Protein AF-A0A7C1J4E1-F1 (afdb_monomer_lite)

pLDDT: mean 83.39, std 15.05, range [32.47, 96.94]

Foldseek 3Di:
DDDPDDADPDDDDDPCLVVLLVVLVVLLVLLLVLVCVVVVVPPDPVNVVSNVVSPCNVVSLVSNCVSVVVVVLVVLVVSCVVPVAGDLVVLVVVCCVVPVVVLVVCLVVQLVVCVVCLVVFDPVLNVLNPDPVCSVCSVVLNNLPPPSCRGPCNVCNSVSVVVVCSVPVSVLSRPDPPNVVSVVVVVCVVVVVVVVVVVD

Structure (mmCIF, N/CA/C/O backbone):
data_AF-A0A7C1J4E1-F1
#
_entry.id   AF-A0A7C1J4E1-F1
#
loop_
_atom_site.group_PDB
_atom_site.id
_atom_site.type_symbol
_atom_site.label_atom_id
_atom_site.label_alt_id
_atom_site.label_comp_id
_atom_site.label_asym_id
_atom_site.label_entity_id
_atom_site.label_seq_id
_atom_site.pdbx_PDB_ins_code
_atom_site.Cartn_x
_atom_site.Cartn_y
_atom_site.Cartn_z
_atom_site.occupancy
_atom_site.B_iso_or_equiv
_atom_site.auth_seq_id
_atom_site.auth_comp_id
_atom_site.auth_asym_id
_atom_site.auth_atom_id
_atom_site.pdbx_PDB_model_num
ATOM 1 N N . MET A 1 1 ? 5.463 20.740 31.868 1.00 33.69 1 MET A N 1
ATOM 2 C CA . MET A 1 1 ? 4.695 19.479 31.792 1.00 33.69 1 MET A CA 1
ATOM 3 C C . MET A 1 1 ? 3.399 19.800 31.057 1.00 33.69 1 MET A C 1
ATOM 5 O O . MET A 1 1 ? 2.560 20.481 31.623 1.00 33.69 1 MET A O 1
ATOM 9 N N . VAL A 1 2 ? 3.299 19.476 29.762 1.00 32.47 2 VAL A N 1
ATOM 10 C CA . VAL A 1 2 ? 2.102 19.765 28.945 1.00 32.47 2 VAL A CA 1
ATOM 11 C C . VAL A 1 2 ? 1.244 18.498 28.917 1.00 32.47 2 VAL A C 1
ATOM 13 O O . VAL A 1 2 ? 1.737 17.469 28.450 1.00 32.47 2 VAL A O 1
ATOM 16 N N . PRO A 1 3 ? 0.001 18.528 29.421 1.00 36.12 3 PRO A N 1
ATOM 17 C CA . PRO A 1 3 ? -0.867 17.362 29.427 1.00 36.12 3 PRO A CA 1
ATOM 18 C C . PRO A 1 3 ? -1.434 17.159 28.018 1.00 36.12 3 PRO A C 1
ATOM 20 O O . PRO A 1 3 ? -2.413 17.785 27.624 1.00 36.12 3 PRO A O 1
ATOM 23 N N . ILE A 1 4 ? -0.812 16.286 27.224 1.00 46.06 4 ILE A N 1
ATOM 24 C CA . ILE A 1 4 ? -1.398 15.807 25.964 1.00 46.06 4 ILE A CA 1
ATOM 25 C C . ILE A 1 4 ? -2.223 14.556 26.270 1.00 46.06 4 ILE A C 1
ATOM 27 O O . ILE A 1 4 ? -1.812 13.460 25.914 1.00 46.06 4 ILE A O 1
ATOM 31 N N . GLY A 1 5 ? -3.375 14.767 26.916 1.00 48.75 5 GLY A N 1
ATOM 32 C CA . GLY A 1 5 ? -4.549 13.885 26.981 1.00 48.75 5 GLY A CA 1
ATOM 33 C C . GLY A 1 5 ? -4.356 12.447 27.484 1.00 48.75 5 GLY A C 1
ATOM 34 O O . GLY A 1 5 ? -3.433 11.739 27.098 1.00 48.75 5 GLY A O 1
ATOM 35 N N . ASP A 1 6 ? -5.316 11.978 28.270 1.00 49.34 6 ASP A N 1
ATOM 36 C CA . ASP A 1 6 ? -5.397 10.639 28.867 1.00 49.34 6 ASP A CA 1
ATOM 37 C C . ASP A 1 6 ? -5.564 9.514 27.829 1.00 49.34 6 ASP A C 1
ATOM 39 O O . ASP A 1 6 ? -6.604 8.871 27.705 1.00 49.34 6 ASP A O 1
ATOM 43 N N . TYR A 1 7 ? -4.535 9.282 27.019 1.00 54.22 7 TYR A N 1
ATOM 44 C CA . TYR A 1 7 ? -4.554 8.294 25.955 1.00 54.22 7 TYR A CA 1
ATOM 45 C C . TYR A 1 7 ? -3.680 7.103 26.314 1.00 54.22 7 TYR A C 1
ATOM 47 O O . TYR A 1 7 ? -2.453 7.182 26.360 1.00 54.22 7 TYR A O 1
ATOM 55 N N . VAL A 1 8 ? -4.338 5.964 26.496 1.00 57.88 8 VAL A N 1
ATOM 56 C CA . VAL A 1 8 ? -3.689 4.686 26.772 1.00 57.88 8 VAL A CA 1
ATOM 57 C C . VAL A 1 8 ? -2.941 4.215 25.521 1.00 57.88 8 VAL A C 1
ATOM 59 O O . VAL A 1 8 ? -3.543 3.819 24.522 1.00 57.88 8 VAL A O 1
ATOM 62 N N . VAL A 1 9 ? -1.606 4.238 25.559 1.00 58.19 9 VAL A N 1
ATOM 63 C CA . VAL A 1 9 ? -0.776 3.571 24.546 1.00 58.19 9 VAL A CA 1
ATOM 64 C C . VAL A 1 9 ? -0.818 2.072 24.820 1.00 58.19 9 VAL A C 1
ATOM 66 O O . VAL A 1 9 ? -0.125 1.563 25.699 1.00 58.19 9 VAL A O 1
ATOM 69 N N . ILE A 1 10 ? -1.641 1.347 24.064 1.00 61.69 10 ILE A N 1
ATOM 70 C CA . ILE A 1 10 ? -1.781 -0.102 24.219 1.00 61.69 10 ILE A CA 1
ATOM 71 C C . ILE A 1 10 ? -0.538 -0.783 23.636 1.00 61.69 10 ILE A C 1
ATOM 73 O O . ILE A 1 10 ? -0.442 -1.027 22.431 1.00 61.69 10 ILE A O 1
ATOM 77 N N . LYS A 1 11 ? 0.427 -1.118 24.495 1.00 60.88 11 LYS A N 1
ATOM 78 C CA . LYS A 1 11 ? 1.528 -2.018 24.135 1.00 60.88 11 LYS A CA 1
ATOM 79 C C . LYS A 1 11 ? 0.999 -3.450 24.105 1.00 60.88 11 LYS A C 1
ATOM 81 O O . LYS A 1 11 ? 0.957 -4.120 25.129 1.00 60.88 11 LYS A O 1
ATOM 86 N N . THR A 1 12 ? 0.594 -3.923 22.928 1.00 70.06 12 THR A N 1
ATOM 87 C CA . THR A 1 12 ? 0.381 -5.361 22.716 1.00 70.06 12 THR A CA 1
ATOM 88 C C . THR A 1 12 ? 1.614 -5.947 22.048 1.00 70.06 12 THR A C 1
ATOM 90 O O . THR A 1 12 ? 2.016 -5.485 20.981 1.00 70.06 12 THR A O 1
ATOM 93 N N . TYR A 1 13 ? 2.206 -6.958 22.676 1.00 75.00 13 TYR A N 1
ATOM 94 C CA . TYR A 1 13 ? 3.335 -7.700 22.139 1.00 75.00 13 TYR A CA 1
ATOM 95 C C . TYR A 1 13 ? 2.894 -9.129 21.833 1.00 75.00 13 TYR A C 1
ATOM 97 O O . TYR A 1 13 ? 2.435 -9.838 22.723 1.00 75.00 13 TYR A O 1
ATOM 105 N N . PHE A 1 14 ? 3.028 -9.533 20.572 1.00 85.50 14 PHE A N 1
ATOM 106 C CA . PHE A 1 14 ? 2.871 -10.920 20.149 1.00 85.50 14 PHE A CA 1
ATOM 107 C C . PHE A 1 14 ? 4.269 -11.484 19.875 1.00 85.50 14 PHE A C 1
ATOM 109 O O . PHE A 1 14 ? 4.863 -11.125 18.848 1.00 85.50 14 PHE A O 1
ATOM 116 N N . PRO A 1 15 ? 4.825 -12.314 20.777 1.00 84.94 15 PRO A N 1
ATOM 117 C CA . PRO A 1 15 ? 6.122 -12.944 20.561 1.00 84.94 15 PRO A CA 1
ATOM 118 C C . PRO A 1 15 ? 6.148 -13.678 19.214 1.00 84.94 15 PRO A C 1
ATOM 120 O O . PRO A 1 15 ? 5.190 -14.356 18.853 1.00 84.94 15 PRO A O 1
ATOM 123 N N . GLY A 1 16 ? 7.217 -13.504 18.436 1.00 87.56 16 GLY A N 1
ATOM 124 C CA . GLY A 1 16 ? 7.398 -14.184 17.147 1.00 87.56 16 GLY A CA 1
ATOM 125 C C . GLY A 1 16 ? 6.595 -13.621 15.966 1.00 87.56 16 GLY A C 1
ATOM 126 O O . GLY A 1 16 ? 6.973 -13.868 14.824 1.00 87.56 16 GLY A O 1
ATOM 127 N N . LEU A 1 17 ? 5.563 -12.793 16.180 1.00 91.44 17 LEU A N 1
ATOM 128 C CA . LEU A 1 17 ? 4.771 -12.229 15.076 1.00 91.44 17 LEU A CA 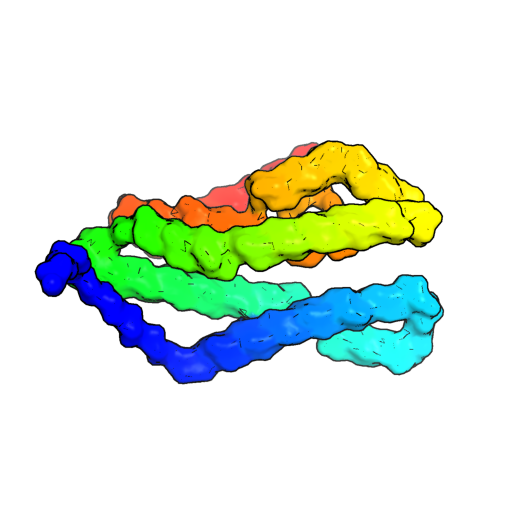1
ATOM 129 C C . LEU A 1 17 ? 5.621 -11.345 14.152 1.00 91.44 17 LEU A C 1
ATOM 131 O O . LEU A 1 17 ? 5.536 -11.445 12.930 1.00 91.44 17 LEU A O 1
ATOM 135 N N . ASN A 1 18 ? 6.472 -10.494 14.731 1.00 89.62 18 ASN A N 1
ATOM 136 C CA . ASN A 1 18 ? 7.401 -9.674 13.951 1.00 89.62 18 ASN A CA 1
ATOM 137 C C . ASN A 1 18 ? 8.441 -10.533 13.224 1.00 89.62 18 ASN A C 1
ATOM 139 O O . ASN A 1 18 ? 8.802 -10.204 12.099 1.00 89.62 18 ASN A O 1
ATOM 143 N N . THR A 1 19 ? 8.870 -11.643 13.827 1.00 91.81 19 THR A N 1
ATOM 144 C CA . THR A 1 19 ? 9.802 -12.594 13.210 1.00 91.81 19 THR A CA 1
ATOM 145 C C . THR A 1 19 ? 9.173 -13.273 11.998 1.00 91.81 19 THR A C 1
ATOM 147 O O . THR A 1 19 ? 9.788 -13.313 10.939 1.00 91.81 19 THR A O 1
ATOM 150 N N . LEU A 1 20 ? 7.923 -13.731 12.107 1.00 93.31 20 LEU A N 1
ATOM 151 C CA . LEU A 1 20 ? 7.187 -14.320 10.985 1.00 93.31 20 LEU A CA 1
ATOM 152 C C . LEU A 1 20 ? 6.947 -13.306 9.862 1.00 93.31 20 LEU A C 1
ATOM 154 O O . LEU A 1 20 ? 7.092 -13.636 8.688 1.00 93.31 20 LEU A O 1
ATOM 158 N N . ARG A 1 21 ? 6.629 -12.053 10.210 1.00 91.94 21 ARG A N 1
ATOM 159 C CA . ARG A 1 21 ? 6.491 -10.970 9.225 1.00 91.94 21 ARG A CA 1
ATOM 160 C C . ARG A 1 21 ? 7.814 -10.652 8.537 1.00 91.94 21 ARG A C 1
ATOM 162 O O . ARG A 1 21 ? 7.814 -10.439 7.330 1.00 91.94 21 ARG A O 1
ATOM 169 N N . LEU A 1 22 ? 8.921 -10.634 9.280 1.00 91.94 22 LEU A N 1
ATOM 170 C CA . LEU A 1 22 ? 10.257 -10.454 8.718 1.00 91.94 22 LEU A CA 1
ATOM 171 C C . LEU A 1 22 ? 10.599 -11.602 7.767 1.00 91.94 22 LEU A C 1
ATOM 173 O O . LEU A 1 22 ? 11.024 -11.340 6.650 1.00 91.94 22 LEU A O 1
ATOM 177 N N . TYR A 1 23 ? 10.363 -12.847 8.182 1.00 91.88 23 TYR A N 1
ATOM 178 C CA . TYR A 1 23 ? 10.578 -14.023 7.343 1.00 91.88 23 TYR A CA 1
ATOM 179 C C . TYR A 1 23 ? 9.783 -13.921 6.037 1.00 91.88 23 TYR A C 1
ATOM 181 O O . TYR A 1 23 ? 10.367 -13.997 4.962 1.00 91.88 23 TYR A O 1
ATOM 189 N N . ALA A 1 24 ? 8.481 -13.635 6.124 1.00 91.62 24 ALA A N 1
ATOM 190 C CA . ALA A 1 24 ? 7.631 -13.446 4.955 1.00 91.62 24 ALA A CA 1
ATOM 191 C C . ALA A 1 24 ? 8.143 -12.319 4.039 1.00 91.62 24 ALA A C 1
ATOM 193 O O . ALA A 1 24 ? 8.253 -12.513 2.832 1.00 91.62 24 ALA A O 1
ATOM 194 N N . ALA A 1 25 ? 8.515 -11.162 4.597 1.00 90.12 25 ALA A N 1
ATOM 195 C CA . ALA A 1 25 ? 9.048 -10.043 3.821 1.00 90.12 25 ALA A CA 1
ATOM 196 C C . ALA A 1 25 ? 10.379 -10.391 3.132 1.00 90.12 25 ALA A C 1
ATOM 198 O O . ALA A 1 25 ? 10.559 -10.081 1.957 1.00 90.12 25 ALA A O 1
ATOM 199 N N . LEU A 1 26 ? 11.292 -11.077 3.826 1.00 89.56 26 LEU A N 1
ATOM 200 C CA . LEU A 1 26 ? 12.559 -11.527 3.249 1.00 89.56 26 LEU A CA 1
ATOM 201 C C . LEU A 1 26 ? 12.335 -12.542 2.129 1.00 89.56 26 LEU A C 1
ATOM 203 O O . LEU A 1 26 ? 12.949 -12.412 1.077 1.00 89.56 26 LEU A O 1
ATOM 207 N N . SER A 1 27 ? 11.417 -13.497 2.294 1.00 86.94 27 SER A N 1
ATOM 208 C CA . SER A 1 27 ? 11.058 -14.434 1.224 1.00 86.94 27 SER A CA 1
ATOM 209 C C . SER A 1 27 ? 10.545 -13.711 -0.026 1.00 86.94 27 SER A C 1
ATOM 211 O O . SER A 1 27 ? 10.893 -14.102 -1.138 1.00 86.94 27 SER A O 1
ATOM 213 N N . VAL A 1 28 ? 9.773 -12.628 0.134 1.00 86.25 28 VAL A N 1
ATOM 214 C CA . VAL A 1 28 ? 9.321 -11.787 -0.989 1.00 86.25 28 VAL A CA 1
ATOM 215 C C . VAL A 1 28 ? 10.492 -11.075 -1.658 1.00 86.25 28 VAL A C 1
ATOM 217 O O . VAL A 1 28 ? 10.551 -11.040 -2.886 1.00 86.25 28 VAL A O 1
ATOM 220 N N . VAL A 1 29 ? 11.425 -10.526 -0.878 1.00 85.62 29 VAL A N 1
ATOM 221 C CA . VAL A 1 29 ? 12.632 -9.881 -1.410 1.00 85.62 29 VAL A CA 1
ATOM 222 C C . VAL A 1 29 ? 13.446 -10.885 -2.220 1.00 85.62 29 VAL A C 1
ATOM 224 O O . VAL A 1 29 ? 13.718 -10.638 -3.391 1.00 85.62 29 VAL A O 1
ATOM 227 N N . VAL A 1 30 ? 13.761 -12.047 -1.643 1.00 82.69 30 VAL A N 1
ATOM 228 C CA . VAL A 1 30 ? 14.544 -13.081 -2.330 1.00 82.69 30 VAL A CA 1
ATOM 229 C C . VAL A 1 30 ? 13.836 -13.557 -3.599 1.00 82.69 30 VAL A C 1
ATOM 231 O O . VAL A 1 30 ? 14.487 -13.675 -4.631 1.00 82.69 30 VAL A O 1
ATOM 234 N N . TYR A 1 31 ? 12.510 -13.730 -3.578 1.00 78.75 31 TYR A N 1
ATOM 235 C CA . TYR A 1 31 ? 11.742 -14.056 -4.783 1.00 78.75 31 TYR A CA 1
ATOM 236 C C . TYR A 1 31 ? 11.917 -13.013 -5.895 1.00 78.75 31 TYR A C 1
ATOM 238 O O . TYR A 1 31 ? 12.128 -13.384 -7.042 1.00 78.75 31 TYR A O 1
ATOM 246 N N . HIS A 1 32 ? 11.883 -11.716 -5.581 1.00 77.25 32 HIS A N 1
ATOM 247 C CA . HIS A 1 32 ? 12.051 -10.666 -6.593 1.00 77.25 32 HIS A CA 1
ATOM 248 C C . HIS A 1 32 ? 13.493 -10.521 -7.097 1.00 77.25 32 HIS A C 1
ATOM 250 O O . HIS A 1 32 ? 13.682 -10.014 -8.197 1.00 77.25 32 HIS A O 1
ATOM 256 N N . PHE A 1 33 ? 14.492 -10.970 -6.333 1.00 74.31 33 PHE A N 1
ATOM 257 C CA . PHE A 1 33 ? 15.881 -11.059 -6.797 1.00 74.31 33 PHE A CA 1
ATOM 258 C C . PHE A 1 33 ? 16.160 -12.339 -7.598 1.00 74.31 33 PHE A C 1
ATOM 260 O O . PHE A 1 33 ? 16.987 -12.313 -8.505 1.00 74.31 33 PHE A O 1
ATOM 267 N N . ALA A 1 34 ? 15.470 -13.441 -7.288 1.00 65.56 34 ALA A N 1
ATOM 268 C CA . ALA A 1 34 ? 15.649 -14.733 -7.947 1.00 65.56 34 ALA A CA 1
ATOM 269 C C . ALA A 1 34 ? 14.790 -14.894 -9.214 1.00 65.56 34 ALA A C 1
ATOM 271 O O . ALA A 1 34 ? 15.247 -15.493 -10.177 1.00 65.56 34 ALA A O 1
ATOM 272 N N . ALA A 1 35 ? 13.575 -14.337 -9.258 1.00 61.03 35 ALA A N 1
ATOM 273 C CA . ALA A 1 35 ? 12.693 -14.416 -10.428 1.00 61.03 35 ALA A CA 1
ATOM 274 C C . ALA A 1 35 ? 13.303 -13.811 -11.717 1.00 61.03 35 ALA A C 1
ATOM 276 O O . ALA A 1 35 ? 13.073 -14.356 -12.795 1.00 61.03 35 ALA A O 1
ATOM 277 N N . PRO A 1 36 ? 14.126 -12.745 -11.661 1.00 57.62 36 PRO A N 1
ATOM 278 C CA . PRO A 1 36 ? 14.871 -12.262 -12.820 1.00 57.62 36 PRO A CA 1
ATOM 279 C C . PRO A 1 36 ? 16.052 -13.149 -13.243 1.00 57.62 36 PRO A C 1
ATOM 281 O O . PRO A 1 36 ? 16.639 -12.861 -14.278 1.00 57.62 36 PRO A O 1
ATOM 284 N N . MET A 1 37 ? 16.436 -14.214 -12.519 1.00 50.09 37 MET A N 1
ATOM 285 C CA . MET A 1 37 ? 17.483 -15.131 -13.016 1.00 50.09 37 MET A CA 1
ATOM 286 C C . MET A 1 37 ? 17.070 -15.828 -14.324 1.00 50.09 37 MET A C 1
ATOM 288 O O . MET A 1 37 ? 17.936 -16.156 -15.131 1.00 50.09 37 MET A O 1
ATOM 292 N N . ASP A 1 38 ? 15.767 -15.909 -14.614 1.00 46.22 38 ASP A N 1
ATOM 293 C CA . ASP A 1 38 ? 15.259 -16.340 -15.921 1.00 46.22 38 ASP A CA 1
ATOM 294 C C . ASP A 1 38 ? 15.502 -15.296 -17.041 1.00 46.22 38 ASP A C 1
ATOM 296 O O . ASP A 1 38 ? 15.554 -15.661 -18.216 1.00 46.22 38 ASP A O 1
ATOM 300 N N . TRP A 1 39 ? 15.705 -14.004 -16.721 1.00 43.38 39 TRP A N 1
ATOM 301 C CA . TRP A 1 39 ? 16.065 -12.959 -17.704 1.00 43.38 39 TRP A CA 1
ATOM 302 C C . TRP A 1 39 ? 17.496 -13.113 -18.233 1.00 43.38 39 TRP A C 1
ATOM 304 O O . TRP A 1 39 ? 17.786 -12.657 -19.337 1.00 43.38 39 TRP A O 1
ATOM 314 N N . PHE A 1 40 ? 18.380 -13.778 -17.483 1.00 44.47 40 PHE A N 1
ATOM 315 C CA . PHE A 1 40 ? 19.741 -14.096 -17.929 1.00 44.47 40 PHE A CA 1
ATOM 316 C C . PHE A 1 40 ? 19.815 -15.390 -18.756 1.00 44.47 40 PHE A C 1
ATOM 318 O O . PHE A 1 40 ? 20.902 -15.807 -19.147 1.00 44.47 40 PHE A O 1
ATOM 325 N N . GLY A 1 41 ? 18.670 -16.018 -19.057 1.00 46.28 41 GLY A N 1
ATOM 326 C CA . GLY A 1 41 ? 18.595 -17.170 -19.955 1.00 46.28 41 GLY A CA 1
ATOM 327 C C . GLY A 1 41 ? 19.175 -18.467 -19.386 1.00 46.28 41 GLY A C 1
ATOM 328 O O . GLY A 1 41 ? 19.362 -19.420 -20.145 1.00 46.28 41 GLY A O 1
ATOM 329 N N . ASP A 1 42 ? 19.443 -18.536 -18.079 1.00 53.50 42 ASP A N 1
ATOM 330 C CA . ASP A 1 42 ? 19.965 -19.750 -17.458 1.00 53.50 42 ASP A CA 1
ATOM 331 C C . ASP A 1 42 ? 18.854 -20.800 -17.292 1.00 53.50 42 ASP A C 1
ATOM 333 O O . ASP A 1 42 ? 18.120 -20.833 -16.308 1.00 53.50 42 ASP A O 1
ATOM 337 N N . ARG A 1 43 ? 18.734 -21.687 -18.286 1.00 57.28 43 ARG A N 1
ATOM 338 C CA . ARG A 1 43 ? 17.853 -22.868 -18.251 1.00 57.28 43 ARG A CA 1
ATOM 339 C C . ARG A 1 43 ? 18.501 -24.069 -17.552 1.00 57.28 43 ARG A C 1
ATOM 341 O O . ARG A 1 43 ? 18.079 -25.205 -17.776 1.00 57.28 43 ARG A O 1
ATOM 348 N N . SER A 1 44 ? 19.553 -23.862 -16.758 1.00 61.88 44 SER A N 1
ATOM 349 C CA . SER A 1 44 ? 20.186 -24.945 -16.015 1.00 61.88 44 SER A CA 1
ATOM 350 C C . SER A 1 44 ? 19.212 -25.585 -15.018 1.00 61.88 44 SER A C 1
ATOM 352 O O . SER A 1 44 ? 18.318 -24.950 -14.455 1.00 61.88 44 SER A O 1
ATOM 354 N N . TYR A 1 45 ? 19.416 -26.874 -14.743 1.00 55.75 45 TYR A N 1
ATOM 355 C CA . TYR A 1 45 ? 18.672 -27.615 -13.718 1.00 55.75 45 TYR A CA 1
ATOM 356 C C . TYR A 1 45 ? 18.801 -26.962 -12.320 1.00 55.75 45 TYR A C 1
ATOM 358 O O . TYR A 1 45 ? 17.916 -27.098 -11.474 1.00 55.75 45 TYR A O 1
ATOM 366 N N . ALA A 1 46 ? 19.888 -26.213 -12.084 1.00 56.81 46 ALA A N 1
ATOM 367 C CA . ALA A 1 46 ? 20.086 -25.386 -10.897 1.00 56.81 46 ALA A CA 1
ATOM 368 C C . ALA A 1 46 ? 19.172 -24.147 -10.889 1.00 56.81 46 ALA A C 1
ATOM 370 O O . ALA A 1 46 ? 18.512 -23.916 -9.875 1.00 56.81 46 ALA A O 1
ATOM 371 N N . GLY A 1 47 ? 19.061 -23.425 -12.012 1.00 56.53 47 GLY A N 1
ATOM 372 C CA . GLY A 1 47 ? 18.110 -22.323 -12.197 1.00 56.53 47 GLY A CA 1
ATOM 373 C C . GLY A 1 47 ? 16.666 -22.761 -11.951 1.00 56.53 47 GLY A C 1
ATOM 374 O O . GLY A 1 47 ? 15.948 -22.123 -11.185 1.00 56.53 47 GLY A O 1
ATOM 375 N N . TYR A 1 48 ? 16.283 -23.939 -12.459 1.00 55.88 48 TYR A N 1
ATOM 376 C CA . TYR A 1 48 ? 14.980 -24.553 -12.181 1.00 55.88 48 TYR A CA 1
ATOM 377 C C . TYR A 1 48 ? 14.787 -24.804 -10.674 1.00 55.88 48 TYR A C 1
ATOM 379 O O . TYR A 1 48 ? 13.851 -24.282 -10.082 1.00 55.88 48 TYR A O 1
ATOM 387 N N . ARG A 1 49 ? 15.694 -25.518 -9.986 1.00 55.66 49 ARG A N 1
ATOM 388 C CA . ARG A 1 49 ? 15.559 -25.795 -8.534 1.00 55.66 49 ARG A CA 1
ATOM 389 C C . ARG A 1 49 ? 15.504 -24.536 -7.661 1.00 55.66 49 ARG A C 1
ATOM 391 O O . ARG A 1 49 ? 14.776 -24.529 -6.670 1.00 55.66 49 ARG A O 1
ATOM 398 N N . ILE A 1 50 ? 16.253 -23.497 -8.024 1.00 57.03 50 ILE A N 1
ATOM 399 C CA . ILE A 1 50 ? 16.195 -22.171 -7.396 1.00 57.03 50 ILE A CA 1
ATOM 400 C C . ILE A 1 50 ? 14.789 -21.586 -7.590 1.00 57.03 50 ILE A C 1
ATOM 402 O O . ILE A 1 50 ? 14.138 -21.243 -6.606 1.00 57.03 50 ILE A O 1
ATOM 406 N N . ASN A 1 51 ? 14.267 -21.587 -8.819 1.00 54.72 51 ASN A N 1
ATOM 407 C CA . ASN A 1 51 ? 12.918 -21.115 -9.138 1.00 54.72 51 ASN A CA 1
ATOM 408 C C . ASN A 1 51 ? 11.835 -21.841 -8.308 1.00 54.72 51 ASN A C 1
ATOM 410 O O . ASN A 1 51 ? 11.047 -21.184 -7.632 1.00 54.72 51 ASN A O 1
ATOM 414 N N . TYR A 1 52 ? 11.868 -23.182 -8.229 1.00 55.56 52 TYR A N 1
ATOM 415 C CA . TYR A 1 52 ? 10.937 -23.983 -7.406 1.00 55.56 52 TYR A CA 1
ATOM 416 C C . TYR A 1 52 ? 11.051 -23.707 -5.903 1.00 55.56 52 TYR A C 1
ATOM 418 O O . TYR A 1 52 ? 10.039 -23.691 -5.200 1.00 55.56 52 TYR A O 1
ATOM 426 N N . GLY A 1 53 ? 12.263 -23.452 -5.399 1.00 56.53 53 GLY A N 1
ATOM 427 C CA . GLY A 1 53 ? 12.479 -23.033 -4.013 1.00 56.53 53 GLY A CA 1
ATOM 428 C C . GLY A 1 53 ? 11.852 -21.671 -3.695 1.00 56.53 53 GLY A C 1
ATOM 429 O O . GLY A 1 53 ? 11.440 -21.436 -2.559 1.00 56.53 53 GLY A O 1
ATOM 430 N N . PHE A 1 54 ? 11.712 -20.801 -4.700 1.00 57.97 54 PHE A N 1
ATOM 431 C CA . PHE A 1 54 ? 11.182 -19.445 -4.558 1.00 57.97 54 PHE A CA 1
ATOM 432 C C . PHE A 1 54 ? 9.736 -19.264 -5.044 1.00 57.97 54 PHE A C 1
ATOM 434 O O . PHE A 1 54 ? 9.152 -18.221 -4.761 1.00 57.97 54 PHE A O 1
ATOM 441 N N . MET A 1 55 ? 9.085 -20.284 -5.625 1.00 59.09 55 MET A N 1
ATOM 442 C CA . MET A 1 55 ? 7.647 -20.271 -5.986 1.00 59.09 55 MET A CA 1
ATOM 443 C C . MET A 1 55 ? 6.703 -19.905 -4.823 1.00 59.09 55 MET A C 1
ATOM 445 O O . MET A 1 55 ? 5.531 -19.598 -5.029 1.00 59.09 55 MET A O 1
ATOM 449 N N . TRP A 1 56 ? 7.213 -19.880 -3.594 1.00 67.69 56 TRP A N 1
ATOM 450 C CA . TRP A 1 56 ? 6.521 -19.406 -2.403 1.00 67.69 56 TRP A CA 1
ATOM 451 C C . TRP A 1 56 ? 6.361 -17.882 -2.319 1.00 67.69 56 TRP A C 1
ATOM 453 O O . TRP A 1 56 ? 5.663 -17.427 -1.421 1.00 67.69 56 TRP A O 1
ATOM 463 N N . GLY A 1 57 ? 6.941 -17.080 -3.220 1.00 76.81 57 GLY A N 1
ATOM 464 C CA . GLY A 1 57 ? 6.829 -15.612 -3.211 1.00 76.81 57 GLY A CA 1
ATOM 465 C C . GLY A 1 57 ? 5.389 -15.093 -3.030 1.00 76.81 57 GLY A C 1
ATOM 466 O O . GLY A 1 57 ? 5.125 -14.364 -2.070 1.00 76.81 57 GLY A O 1
ATOM 467 N N . PRO A 1 58 ? 4.417 -15.509 -3.864 1.00 81.69 58 PRO A N 1
ATOM 468 C CA . PRO A 1 58 ? 3.006 -15.142 -3.697 1.00 81.69 58 PRO A CA 1
ATOM 469 C C . PRO A 1 58 ? 2.394 -15.587 -2.357 1.00 81.69 58 PRO A C 1
ATOM 471 O O . PRO A 1 58 ? 1.590 -14.863 -1.756 1.00 81.69 58 PRO A O 1
ATOM 474 N N . HIS A 1 59 ? 2.788 -16.759 -1.852 1.00 87.44 59 HIS A N 1
ATOM 475 C CA . HIS A 1 59 ? 2.355 -17.251 -0.542 1.00 87.44 59 HIS A CA 1
ATOM 476 C C . HIS A 1 59 ? 2.973 -16.444 0.603 1.00 87.44 59 HIS A C 1
ATOM 478 O O . HIS A 1 59 ? 2.287 -16.152 1.579 1.00 87.44 59 HIS A O 1
ATOM 484 N N . ALA A 1 60 ? 4.227 -16.014 0.468 1.00 88.62 60 ALA A N 1
ATOM 485 C CA . ALA A 1 60 ? 4.906 -15.154 1.426 1.00 88.62 60 ALA A CA 1
ATOM 486 C C . ALA A 1 60 ? 4.258 -13.764 1.491 1.00 88.62 60 ALA A C 1
ATOM 488 O O . ALA A 1 60 ? 4.022 -13.259 2.588 1.00 88.62 60 ALA A O 1
ATOM 489 N N . VAL A 1 61 ? 3.869 -13.187 0.343 1.00 90.06 61 VAL A N 1
ATOM 490 C CA . VAL A 1 61 ? 3.054 -11.958 0.312 1.00 90.06 61 VAL A CA 1
ATOM 491 C C . VAL A 1 61 ? 1.748 -12.189 1.073 1.00 90.06 61 VAL A C 1
ATOM 493 O O . VAL A 1 61 ? 1.414 -11.424 1.974 1.00 90.06 61 VAL A O 1
ATOM 496 N N . SER A 1 62 ? 1.037 -13.278 0.771 1.00 92.00 62 SER A N 1
ATOM 497 C CA . SER A 1 62 ? -0.237 -13.610 1.422 1.00 92.00 62 SER A CA 1
ATOM 498 C C . SER A 1 62 ? -0.088 -13.772 2.940 1.00 92.00 62 SER A C 1
ATOM 500 O O . SER A 1 62 ? -0.873 -13.206 3.700 1.00 92.00 62 SER A O 1
ATOM 502 N N . LEU A 1 63 ? 0.956 -14.467 3.399 1.00 92.44 63 LEU A N 1
ATOM 503 C CA . LEU A 1 63 ? 1.280 -14.611 4.817 1.00 92.44 63 LEU A CA 1
ATOM 504 C C . LEU A 1 63 ? 1.557 -13.248 5.463 1.00 92.44 63 LEU A C 1
ATOM 506 O O . LEU A 1 63 ? 0.983 -12.935 6.505 1.00 92.44 63 LEU A O 1
ATOM 510 N N . PHE A 1 64 ? 2.382 -12.405 4.836 1.00 93.06 64 PHE A N 1
ATOM 511 C CA . PHE A 1 64 ? 2.663 -11.057 5.332 1.00 93.06 64 PHE A CA 1
ATOM 512 C C . PHE A 1 64 ? 1.383 -10.221 5.481 1.00 93.06 64 PHE A C 1
ATOM 514 O O . PHE A 1 64 ? 1.199 -9.559 6.508 1.00 93.06 64 PHE A O 1
ATOM 521 N N . PHE A 1 65 ? 0.480 -10.284 4.497 1.00 92.56 65 PHE A N 1
ATOM 522 C CA . PHE A 1 65 ? -0.810 -9.593 4.533 1.00 92.56 65 PHE A CA 1
ATOM 523 C C . PHE A 1 65 ? -1.710 -10.085 5.657 1.00 92.56 65 PHE A C 1
ATOM 525 O O . PHE A 1 65 ? -2.255 -9.265 6.395 1.00 92.56 65 PHE A O 1
ATOM 532 N N . VAL A 1 66 ? -1.846 -11.402 5.823 1.00 93.25 66 VAL A N 1
ATOM 533 C CA . VAL A 1 66 ? -2.676 -11.989 6.883 1.00 93.25 66 VAL A CA 1
ATOM 534 C C . VAL A 1 66 ? -2.162 -11.570 8.260 1.00 93.25 66 VAL A C 1
ATOM 536 O O . VAL A 1 66 ? -2.941 -11.097 9.087 1.00 93.25 66 VAL A O 1
ATOM 539 N N . LEU A 1 67 ? -0.849 -11.660 8.496 1.00 94.12 67 LEU A N 1
ATOM 540 C CA . LEU A 1 67 ? -0.245 -11.280 9.776 1.00 94.12 67 LEU A CA 1
ATOM 541 C C . LEU A 1 67 ? -0.369 -9.773 10.054 1.00 94.12 67 LEU A C 1
ATOM 543 O O . LEU A 1 67 ? -0.663 -9.369 11.182 1.00 94.12 67 LEU A O 1
ATOM 547 N N . SER A 1 68 ? -0.165 -8.929 9.038 1.00 92.19 68 SER A N 1
ATOM 548 C CA . SER A 1 68 ? -0.311 -7.473 9.160 1.00 92.19 68 SER A CA 1
ATOM 549 C C . SER A 1 68 ? -1.771 -7.067 9.393 1.00 92.19 68 SER A C 1
ATOM 551 O O . SER A 1 68 ? -2.043 -6.245 10.272 1.00 92.19 68 SER A O 1
ATOM 553 N N . GLY A 1 69 ? -2.710 -7.682 8.670 1.00 92.62 69 GLY A N 1
ATOM 554 C CA . GLY A 1 69 ? -4.148 -7.474 8.821 1.00 92.62 69 GLY A CA 1
ATOM 555 C C . GLY A 1 69 ? -4.649 -7.890 10.202 1.00 92.62 69 GLY A C 1
ATOM 556 O O . GLY A 1 69 ? -5.297 -7.088 10.874 1.00 92.62 69 GLY A O 1
ATOM 557 N N . PHE A 1 70 ? -4.268 -9.085 10.669 1.00 92.75 70 PHE A N 1
ATOM 558 C CA . PHE A 1 70 ? -4.556 -9.562 12.025 1.00 92.75 70 PHE A CA 1
ATOM 559 C C . PHE A 1 70 ? -4.106 -8.550 13.082 1.00 92.75 70 PHE A C 1
ATOM 561 O O . PHE A 1 70 ? -4.909 -8.128 13.913 1.00 92.75 70 PHE A O 1
ATOM 568 N N . LEU A 1 71 ? -2.845 -8.105 13.021 1.00 92.50 71 LEU A N 1
ATOM 569 C CA . LEU A 1 71 ? -2.293 -7.177 14.007 1.00 92.50 71 LEU A CA 1
ATOM 570 C C . LEU A 1 71 ? -3.026 -5.832 14.007 1.00 92.50 71 LEU A C 1
ATOM 572 O O . LEU A 1 71 ? -3.294 -5.271 15.066 1.00 92.50 71 LEU A O 1
ATOM 576 N N . ILE A 1 72 ? -3.340 -5.300 12.826 1.00 92.56 72 ILE A N 1
ATOM 577 C CA . ILE A 1 72 ? -4.033 -4.016 12.690 1.00 92.56 72 ILE A CA 1
ATOM 578 C C . ILE A 1 72 ? -5.442 -4.101 13.255 1.00 92.56 72 ILE A C 1
ATOM 580 O O . ILE A 1 72 ? -5.801 -3.274 14.091 1.00 92.56 72 ILE A O 1
ATOM 584 N N . ILE A 1 73 ? -6.214 -5.104 12.833 1.00 92.69 73 ILE A N 1
ATOM 585 C CA . ILE A 1 73 ? -7.583 -5.303 13.307 1.00 92.69 73 ILE A CA 1
ATOM 586 C C . ILE A 1 73 ? -7.569 -5.512 14.821 1.00 92.69 73 ILE A C 1
ATOM 588 O O . ILE A 1 73 ? -8.298 -4.824 15.526 1.00 92.69 73 ILE A O 1
ATOM 592 N N . TYR A 1 74 ? -6.693 -6.377 15.337 1.00 92.75 74 TYR A N 1
ATOM 593 C CA . TYR A 1 74 ? -6.569 -6.622 16.772 1.00 92.75 74 TYR A CA 1
ATOM 594 C C . TYR A 1 74 ? -6.298 -5.330 17.560 1.00 92.75 74 TYR A C 1
ATOM 596 O O . TYR A 1 74 ? -6.978 -5.053 18.546 1.00 92.75 74 TYR A O 1
ATOM 604 N N . LEU A 1 75 ? -5.336 -4.508 17.123 1.00 91.69 75 LEU A N 1
ATOM 605 C CA . LEU A 1 75 ? -5.007 -3.255 17.810 1.00 91.69 75 LEU A CA 1
ATOM 606 C C . LEU A 1 75 ? -6.166 -2.252 17.769 1.00 91.69 75 LEU A C 1
ATOM 608 O O . LEU A 1 75 ? -6.408 -1.572 18.761 1.00 91.69 75 LEU A O 1
ATOM 612 N N . LEU A 1 76 ? -6.891 -2.178 16.650 1.00 93.00 76 LEU A N 1
ATOM 613 C CA . LEU A 1 76 ? -8.062 -1.311 16.500 1.00 93.00 76 LEU A CA 1
ATOM 614 C C . LEU A 1 76 ? -9.228 -1.766 17.383 1.00 93.00 76 LEU A C 1
ATOM 616 O O . LEU A 1 76 ? -9.889 -0.933 18.000 1.00 93.00 76 LEU A O 1
ATOM 620 N N . LEU A 1 77 ? -9.464 -3.076 17.480 1.00 92.31 77 LEU A N 1
ATOM 621 C CA . LEU A 1 77 ? -10.473 -3.638 18.377 1.00 92.31 77 LEU A CA 1
ATOM 622 C C . LEU A 1 77 ? -10.118 -3.381 19.838 1.00 92.31 77 LEU A C 1
ATOM 624 O O . LEU A 1 77 ? -10.979 -2.943 20.592 1.00 92.31 77 LEU A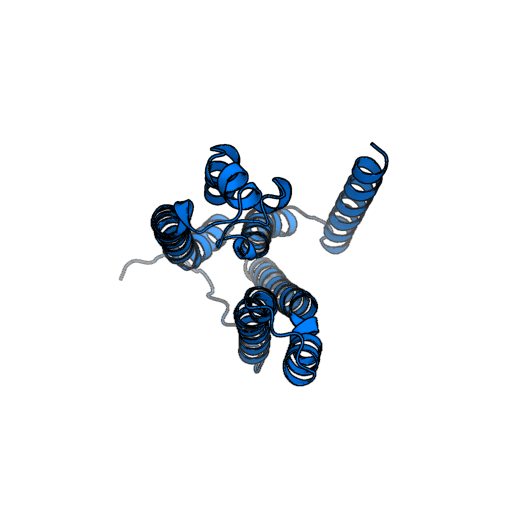 O 1
ATOM 628 N N . LYS A 1 78 ? -8.849 -3.561 20.214 1.00 91.69 78 LYS A N 1
ATOM 629 C CA . LYS A 1 78 ? -8.388 -3.301 21.579 1.00 91.69 78 LYS A CA 1
ATOM 630 C C . LYS A 1 78 ? -8.429 -1.814 21.944 1.00 91.69 78 LYS A C 1
ATOM 632 O O . LYS A 1 78 ? -8.758 -1.463 23.071 1.00 91.69 78 LYS A O 1
ATOM 637 N N . GLU A 1 79 ? -8.143 -0.920 20.993 1.00 91.25 79 GLU A N 1
ATOM 638 C CA . GLU A 1 79 ? -8.346 0.528 21.165 1.00 91.25 79 GLU A CA 1
ATOM 639 C C . GLU A 1 79 ? -9.828 0.854 21.394 1.00 91.25 79 GLU A C 1
ATOM 641 O O . GLU A 1 79 ? -10.155 1.600 22.319 1.00 91.25 79 GLU A O 1
ATOM 646 N N . LYS A 1 80 ? -10.722 0.245 20.606 1.00 90.81 80 LYS A N 1
ATOM 647 C CA . LYS A 1 80 ? -12.173 0.427 20.7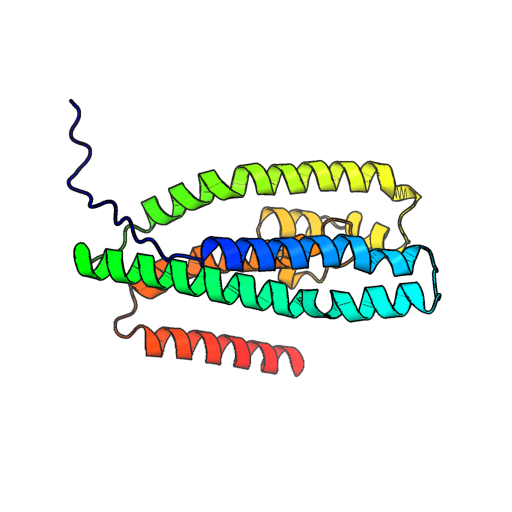20 1.00 90.81 80 LYS A CA 1
ATOM 648 C C . LYS A 1 80 ? -12.734 -0.112 22.034 1.00 90.81 80 LYS A C 1
ATOM 650 O O . LYS A 1 80 ? -13.586 0.540 22.622 1.00 90.81 80 LYS A O 1
ATOM 655 N N . GLU A 1 81 ? -12.250 -1.260 22.495 1.00 91.06 81 GLU A N 1
ATOM 656 C CA . GLU A 1 81 ? -12.613 -1.850 23.787 1.00 91.06 81 GLU A CA 1
ATOM 657 C C . GLU A 1 81 ? -12.208 -0.937 24.951 1.00 91.06 81 GLU A C 1
ATOM 659 O O . GLU A 1 81 ? -13.019 -0.655 25.826 1.00 91.06 81 GLU A O 1
ATOM 664 N N . ASN A 1 82 ? -10.986 -0.396 24.919 1.00 89.12 82 ASN A N 1
ATOM 665 C CA . ASN A 1 82 ? -10.456 0.415 26.016 1.00 89.12 82 ASN A CA 1
ATOM 666 C C . ASN A 1 82 ? -10.967 1.863 26.038 1.00 89.12 82 ASN A C 1
ATOM 668 O O . ASN A 1 82 ? -11.011 2.476 27.099 1.00 89.12 82 ASN A O 1
ATOM 672 N N . THR A 1 83 ? -11.282 2.446 24.878 1.00 89.75 83 THR A N 1
ATOM 673 C CA . THR A 1 83 ? -11.611 3.883 24.759 1.00 89.75 83 THR A CA 1
ATOM 674 C C . THR A 1 83 ? -13.030 4.149 24.253 1.00 89.75 83 THR A C 1
ATOM 676 O O . THR A 1 83 ? -13.428 5.302 24.095 1.00 89.75 83 THR A O 1
ATOM 679 N N . GLY A 1 84 ? -13.794 3.099 23.942 1.00 89.75 84 GLY A N 1
ATOM 680 C CA . GLY A 1 84 ? -15.121 3.182 23.326 1.00 89.75 84 GLY A CA 1
ATOM 681 C C . GLY A 1 84 ? -15.116 3.597 21.847 1.00 89.75 84 GLY A C 1
ATOM 682 O O . GLY A 1 84 ? -16.158 3.564 21.192 1.00 89.75 84 GLY A O 1
ATOM 683 N N . THR A 1 85 ? -13.969 3.989 21.280 1.00 91.38 85 THR A N 1
ATOM 684 C CA . THR A 1 85 ? -13.865 4.474 19.896 1.00 91.38 85 THR A CA 1
ATOM 685 C C . THR A 1 85 ? -12.483 4.219 19.289 1.00 91.38 85 THR A C 1
ATOM 687 O O . THR A 1 85 ? -11.615 3.616 19.904 1.00 91.38 85 THR A O 1
ATOM 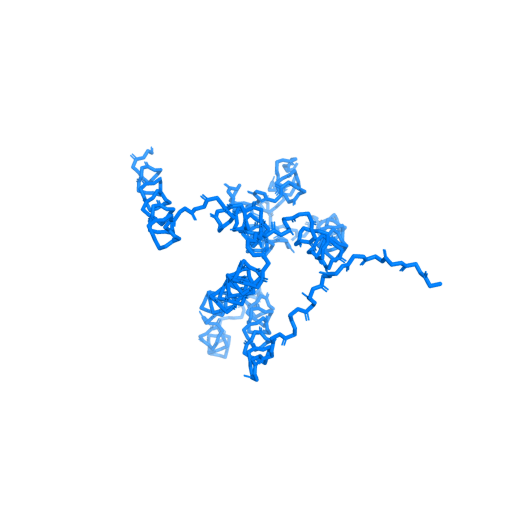690 N N . ILE A 1 86 ? -12.278 4.644 18.041 1.00 92.56 86 ILE A N 1
ATOM 691 C CA . ILE A 1 86 ? -10.994 4.546 17.337 1.00 92.56 86 ILE A CA 1
ATOM 692 C C . ILE A 1 86 ? -10.558 5.937 16.886 1.00 92.56 86 ILE A C 1
ATOM 694 O O . ILE A 1 86 ? -11.291 6.652 16.183 1.00 92.56 86 ILE A O 1
ATOM 698 N N . SER A 1 87 ? -9.319 6.299 17.213 1.00 93.06 87 SER A N 1
ATOM 699 C CA . SER A 1 87 ? -8.671 7.509 16.725 1.00 93.06 87 SER A CA 1
ATOM 700 C C . SER A 1 87 ? -8.080 7.298 15.325 1.00 93.06 87 SER A C 1
ATOM 702 O O . SER A 1 87 ? -6.876 7.092 15.147 1.00 93.06 87 SER A O 1
ATOM 704 N N . THR A 1 88 ? -8.927 7.403 14.296 1.00 93.50 88 THR A N 1
ATOM 705 C CA . THR A 1 88 ? -8.521 7.276 12.880 1.00 93.50 88 THR A CA 1
ATOM 706 C C . THR A 1 88 ? -7.401 8.250 12.508 1.00 93.50 88 THR A C 1
ATOM 708 O O . THR A 1 88 ? -6.436 7.861 11.859 1.00 93.50 88 THR A O 1
ATOM 711 N N . ARG A 1 89 ? -7.456 9.498 12.996 1.00 93.94 89 ARG A N 1
ATOM 712 C CA . ARG A 1 89 ? -6.401 10.501 12.769 1.00 93.94 89 ARG A CA 1
ATOM 713 C C . ARG A 1 89 ? -5.034 10.011 13.252 1.00 93.94 89 ARG A C 1
ATOM 715 O O . ARG A 1 89 ? -4.055 10.109 12.522 1.00 93.94 89 ARG A O 1
ATOM 722 N N . ARG A 1 90 ? -4.949 9.476 14.473 1.00 90.75 90 ARG A N 1
ATOM 723 C CA . ARG A 1 90 ? -3.676 8.992 15.030 1.00 90.75 90 ARG A CA 1
ATOM 724 C C . ARG A 1 90 ? -3.202 7.724 14.341 1.00 90.75 90 ARG A C 1
ATOM 726 O O . ARG A 1 90 ? -2.000 7.563 14.151 1.00 90.75 90 ARG A O 1
ATOM 733 N N . PHE A 1 91 ? -4.131 6.848 13.961 1.00 93.62 91 PHE A N 1
ATOM 734 C CA . PHE A 1 91 ? -3.817 5.690 13.136 1.00 93.62 91 PHE A CA 1
ATOM 735 C C . PHE A 1 91 ? -3.125 6.122 11.838 1.00 93.62 91 PHE A C 1
ATOM 737 O O . PHE A 1 91 ? -2.027 5.639 11.559 1.00 93.62 91 PHE A O 1
ATOM 744 N N . TYR A 1 92 ? -3.698 7.095 11.123 1.00 94.81 92 TYR A N 1
ATOM 745 C CA . TYR A 1 92 ? -3.124 7.602 9.880 1.00 94.81 92 TYR A CA 1
ATOM 746 C C . TYR A 1 92 ? -1.783 8.275 10.066 1.00 94.81 92 TYR A C 1
ATOM 748 O O . TYR A 1 92 ? -0.843 7.908 9.374 1.00 94.81 92 TYR A O 1
ATOM 756 N N . LEU A 1 93 ? -1.644 9.177 11.038 1.00 95.19 93 LEU A N 1
ATOM 757 C CA . LEU A 1 93 ? -0.371 9.862 11.266 1.00 95.19 93 LEU A CA 1
ATOM 758 C C . LEU A 1 93 ? 0.775 8.870 11.516 1.00 95.19 93 LEU A C 1
ATOM 760 O O . LEU A 1 93 ? 1.830 8.986 10.901 1.00 95.19 93 LEU A O 1
ATOM 764 N N . ARG A 1 94 ? 0.560 7.838 12.344 1.00 92.75 94 ARG A N 1
ATOM 765 C CA . ARG A 1 94 ? 1.587 6.811 12.604 1.00 92.75 94 ARG A CA 1
ATOM 766 C C . ARG A 1 94 ? 1.997 6.038 11.350 1.00 92.75 94 ARG A C 1
ATOM 768 O O . ARG A 1 94 ? 3.140 5.604 11.266 1.00 92.75 94 ARG A O 1
ATOM 775 N N . ARG A 1 95 ? 1.068 5.806 10.419 1.00 92.81 95 ARG A N 1
ATOM 776 C CA . ARG A 1 95 ? 1.322 5.050 9.183 1.00 92.81 95 ARG A CA 1
ATOM 777 C C . ARG A 1 95 ? 1.968 5.928 8.123 1.00 92.81 95 ARG A C 1
ATOM 779 O O . ARG A 1 95 ? 3.008 5.547 7.602 1.00 92.81 95 ARG A O 1
ATOM 786 N N . VAL A 1 96 ? 1.440 7.134 7.929 1.00 94.19 96 VAL A N 1
ATOM 787 C CA . VAL A 1 96 ? 1.979 8.152 7.022 1.00 94.19 96 VAL A CA 1
ATOM 788 C C . VAL A 1 96 ? 3.454 8.399 7.322 1.00 94.19 96 VAL A C 1
ATOM 790 O O . VAL A 1 96 ? 4.280 8.199 6.442 1.00 94.19 96 VAL A O 1
ATOM 793 N N . PHE A 1 97 ? 3.814 8.725 8.567 1.00 95.38 97 PHE A N 1
ATOM 794 C CA . PHE A 1 97 ? 5.214 8.999 8.920 1.00 95.38 97 PHE A CA 1
ATOM 795 C C . PHE A 1 97 ? 6.124 7.766 8.913 1.00 95.38 97 PHE A C 1
ATOM 797 O O . PHE A 1 97 ? 7.341 7.909 8.874 1.00 95.38 97 PHE A O 1
ATOM 804 N N . ARG A 1 98 ? 5.559 6.555 8.954 1.00 92.38 98 ARG A N 1
ATOM 805 C CA . ARG A 1 98 ? 6.333 5.310 8.923 1.00 92.38 98 ARG A CA 1
ATOM 806 C C . ARG A 1 98 ? 6.585 4.809 7.501 1.00 92.38 98 ARG A C 1
ATOM 808 O O . ARG A 1 98 ? 7.627 4.208 7.271 1.00 92.38 98 ARG A O 1
ATOM 815 N N . ILE A 1 99 ? 5.628 4.985 6.592 1.00 93.19 99 ILE A N 1
ATOM 816 C CA . ILE A 1 99 ? 5.600 4.271 5.307 1.00 93.19 99 ILE A CA 1
ATOM 817 C C . ILE A 1 99 ? 5.821 5.223 4.136 1.00 93.19 99 ILE A C 1
ATOM 819 O O . ILE A 1 99 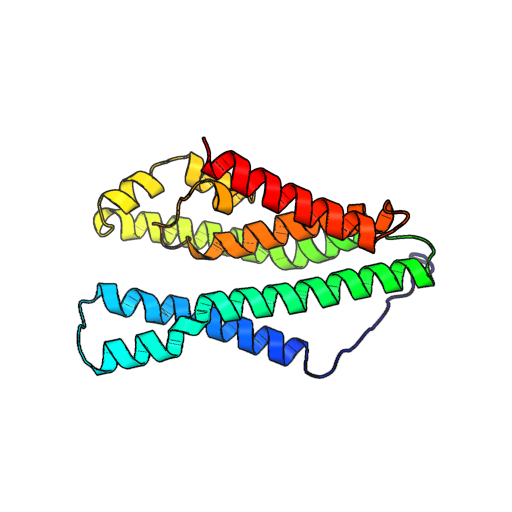? 6.669 4.936 3.293 1.00 93.19 99 ILE A O 1
ATOM 823 N N . LEU A 1 100 ? 5.152 6.384 4.110 1.00 94.81 100 LEU A N 1
ATOM 824 C CA . LEU A 1 100 ? 5.236 7.305 2.969 1.00 94.81 100 LEU A CA 1
ATOM 825 C C . LEU A 1 100 ? 6.657 7.804 2.663 1.00 94.81 100 LEU A C 1
ATOM 827 O O . LEU A 1 100 ? 6.998 7.823 1.482 1.00 94.81 100 LEU A O 1
ATOM 831 N N . PRO A 1 101 ? 7.510 8.173 3.646 1.00 96.62 101 PRO A N 1
ATOM 832 C CA . PRO A 1 101 ? 8.857 8.653 3.339 1.00 96.62 101 PRO A CA 1
ATOM 833 C C . PRO A 1 101 ? 9.675 7.624 2.558 1.00 96.62 101 PRO A C 1
ATOM 835 O O . PRO A 1 101 ? 10.277 7.951 1.538 1.00 96.62 101 PRO A O 1
ATOM 838 N N . LEU A 1 102 ? 9.654 6.368 3.013 1.00 95.88 102 LEU A N 1
ATOM 839 C CA . LEU A 1 102 ? 10.399 5.296 2.366 1.00 95.88 102 LEU A CA 1
ATOM 840 C C . LEU A 1 102 ? 9.744 4.882 1.043 1.00 95.88 102 LEU A C 1
ATOM 842 O O . LEU A 1 102 ? 10.454 4.655 0.073 1.00 95.88 102 LEU A O 1
ATOM 846 N N . TYR A 1 103 ? 8.409 4.858 0.976 1.00 95.75 103 TYR A N 1
ATOM 847 C CA . TYR A 1 103 ? 7.676 4.565 -0.255 1.00 95.75 103 TYR A CA 1
ATOM 848 C C . TYR A 1 103 ? 8.025 5.540 -1.381 1.00 95.75 103 TYR A C 1
ATOM 850 O O . TYR A 1 103 ? 8.439 5.119 -2.460 1.00 95.75 103 TYR A O 1
ATOM 858 N N . TYR A 1 104 ? 7.902 6.847 -1.131 1.00 96.62 104 TYR A N 1
ATOM 859 C CA . TYR A 1 104 ? 8.200 7.849 -2.149 1.00 96.62 104 TYR A CA 1
ATOM 860 C C . TYR A 1 104 ? 9.685 7.881 -2.500 1.00 96.62 104 TYR A C 1
ATOM 862 O O . TYR A 1 104 ? 10.012 8.074 -3.668 1.00 96.62 104 TYR A O 1
ATOM 870 N N . LEU A 1 105 ? 10.581 7.611 -1.544 1.00 96.94 105 LEU A N 1
ATOM 871 C CA . LEU A 1 105 ? 11.997 7.416 -1.850 1.00 96.94 105 LEU A CA 1
ATOM 872 C C . LEU A 1 105 ? 12.198 6.249 -2.827 1.00 96.94 105 LEU A C 1
ATOM 874 O O . LEU A 1 105 ? 12.901 6.408 -3.821 1.00 96.94 105 LEU A O 1
ATOM 878 N N . THR A 1 106 ? 11.548 5.104 -2.600 1.00 94.38 106 THR A N 1
ATOM 879 C CA . THR A 1 106 ? 11.597 3.958 -3.519 1.00 94.38 106 THR A CA 1
ATOM 880 C C . THR A 1 106 ? 11.029 4.302 -4.895 1.00 94.38 106 THR A C 1
ATOM 882 O O . THR A 1 106 ? 11.631 3.928 -5.898 1.00 94.38 106 THR A O 1
ATOM 885 N N . VAL A 1 107 ? 9.921 5.046 -4.971 1.00 94.88 107 VAL A N 1
ATOM 886 C CA . VAL A 1 107 ? 9.344 5.495 -6.251 1.00 94.88 107 VAL A CA 1
ATOM 887 C C . VAL A 1 107 ? 10.307 6.420 -6.998 1.00 94.88 107 VAL A C 1
ATOM 889 O O . VAL A 1 107 ? 10.521 6.225 -8.190 1.00 94.88 107 VAL A O 1
ATOM 892 N N . ILE A 1 108 ? 10.927 7.385 -6.312 1.00 96.31 108 ILE A N 1
ATOM 893 C CA . ILE A 1 108 ? 11.893 8.319 -6.912 1.00 96.31 108 ILE A CA 1
ATOM 894 C C . ILE A 1 108 ? 13.130 7.568 -7.409 1.00 96.31 108 ILE A C 1
ATOM 896 O O . ILE A 1 108 ? 13.517 7.716 -8.566 1.00 96.31 108 ILE A O 1
ATOM 900 N N . VAL A 1 109 ? 13.733 6.729 -6.563 1.00 95.56 109 VAL A N 1
ATOM 901 C CA . VAL A 1 109 ? 14.905 5.925 -6.938 1.00 95.56 109 VAL A CA 1
ATOM 902 C C . VAL A 1 109 ? 14.565 4.990 -8.096 1.00 95.56 109 VAL A C 1
ATOM 904 O O . VAL A 1 109 ? 15.327 4.899 -9.054 1.00 95.56 109 VAL A O 1
ATOM 907 N N . GLY A 1 110 ? 13.402 4.341 -8.063 1.00 92.62 110 GLY A N 1
ATOM 908 C CA . GLY A 1 110 ? 12.943 3.487 -9.151 1.00 92.62 110 GLY A CA 1
ATOM 909 C C . GLY A 1 110 ? 12.704 4.248 -10.454 1.00 92.62 110 GLY A C 1
ATOM 910 O O . GLY A 1 110 ? 13.065 3.745 -11.513 1.00 92.62 110 GLY A O 1
ATOM 911 N N . ALA A 1 111 ? 12.164 5.468 -10.397 1.00 93.56 111 ALA A N 1
ATOM 912 C CA . ALA A 1 111 ? 12.005 6.326 -11.570 1.00 93.56 111 ALA A CA 1
ATOM 913 C C . ALA A 1 111 ? 13.358 6.709 -12.187 1.00 93.56 111 ALA A C 1
ATOM 915 O O . ALA A 1 111 ? 13.521 6.631 -13.404 1.00 93.56 111 ALA A O 1
ATOM 916 N N . LEU A 1 112 ? 14.351 7.042 -11.354 1.00 95.31 112 LEU A N 1
ATOM 917 C CA . LEU A 1 112 ? 15.718 7.312 -11.807 1.00 95.31 112 LEU A CA 1
ATOM 918 C C . LEU A 1 112 ? 16.358 6.073 -12.447 1.00 95.31 112 LEU A C 1
ATOM 920 O O . LEU A 1 112 ? 16.939 6.172 -13.525 1.00 95.31 112 LEU A O 1
ATOM 924 N N . LEU A 1 113 ? 16.213 4.898 -11.827 1.00 92.00 113 LEU A N 1
ATOM 925 C CA . LEU A 1 113 ? 16.718 3.640 -12.382 1.00 92.00 113 LEU A CA 1
ATOM 926 C C . LEU A 1 113 ? 16.058 3.303 -13.722 1.00 92.00 113 LEU A C 1
ATOM 928 O O . LEU A 1 113 ? 16.753 2.903 -14.652 1.00 92.00 113 LEU A O 1
ATOM 932 N N . VAL A 1 114 ? 14.743 3.504 -13.847 1.00 91.38 114 VAL A N 1
ATOM 933 C CA . VAL A 1 114 ? 14.023 3.336 -15.117 1.00 91.38 114 VAL A CA 1
ATOM 934 C C . VAL A 1 114 ? 14.555 4.290 -16.177 1.00 91.38 114 VAL A C 1
ATOM 936 O O . VAL A 1 114 ? 14.792 3.851 -17.295 1.00 91.38 114 VAL A O 1
ATOM 939 N N . ALA A 1 115 ? 14.798 5.559 -15.843 1.00 93.31 115 ALA A N 1
ATOM 940 C CA . ALA A 1 115 ? 15.351 6.527 -16.788 1.00 93.31 115 ALA A CA 1
ATOM 941 C C . ALA A 1 115 ? 16.757 6.130 -17.279 1.00 93.31 115 ALA A C 1
ATOM 943 O O . ALA A 1 115 ? 17.034 6.219 -18.472 1.00 93.31 115 ALA A O 1
ATOM 944 N N . ILE A 1 116 ? 17.622 5.640 -16.382 1.00 94.25 116 ILE A N 1
ATOM 945 C CA . ILE A 1 116 ? 18.982 5.180 -16.715 1.00 94.25 116 ILE A CA 1
ATOM 946 C C . ILE A 1 116 ? 18.945 3.907 -17.573 1.00 94.25 116 ILE A C 1
ATOM 948 O O . ILE A 1 116 ? 19.704 3.773 -18.531 1.00 94.25 116 ILE A O 1
ATOM 952 N N . MET A 1 117 ? 18.067 2.962 -17.233 1.00 90.25 117 MET A N 1
ATOM 953 C CA . MET A 1 117 ? 17.970 1.656 -17.891 1.00 90.25 117 MET A CA 1
ATOM 954 C C . MET A 1 117 ? 17.087 1.670 -19.143 1.00 90.25 117 MET A C 1
ATOM 956 O O . MET A 1 117 ? 17.073 0.676 -19.864 1.00 90.25 117 MET A O 1
ATOM 960 N N . TYR A 1 118 ? 16.367 2.761 -19.424 1.00 92.12 118 TYR A N 1
ATOM 961 C CA . TYR A 1 118 ? 15.362 2.845 -20.490 1.00 92.12 118 TYR A CA 1
ATOM 962 C C . TYR A 1 118 ? 15.828 2.276 -21.846 1.00 92.12 118 TYR A C 1
ATOM 964 O O . TYR A 1 118 ? 15.088 1.472 -22.416 1.00 92.12 118 TYR A O 1
ATOM 972 N N . PRO A 1 119 ? 17.048 2.573 -22.350 1.00 93.06 119 PRO A N 1
ATOM 973 C CA . PRO A 1 119 ? 17.515 2.041 -23.636 1.00 93.06 119 PRO A CA 1
ATOM 974 C C . PRO A 1 119 ? 17.742 0.522 -23.641 1.00 93.06 119 PRO A C 1
ATOM 976 O O . PRO A 1 119 ? 17.737 -0.095 -24.701 1.00 93.06 119 PRO A O 1
ATOM 979 N N . LEU A 1 120 ? 17.961 -0.074 -22.466 1.00 89.25 120 LEU A N 1
ATOM 980 C CA . LEU A 1 120 ? 18.214 -1.505 -22.274 1.00 89.25 120 LEU A CA 1
ATOM 981 C C . LEU A 1 120 ? 16.929 -2.289 -21.972 1.00 89.25 120 LEU A C 1
ATOM 983 O O . LEU A 1 120 ? 16.942 -3.518 -21.946 1.00 89.25 120 LEU A O 1
ATOM 987 N N . MET A 1 121 ? 15.821 -1.594 -21.709 1.00 87.38 121 MET A N 1
ATOM 988 C CA . MET A 1 121 ? 14.546 -2.225 -21.385 1.00 87.38 121 MET A CA 1
ATOM 989 C C . MET A 1 121 ? 13.894 -2.827 -22.640 1.00 87.38 121 MET A C 1
ATOM 991 O O . MET A 1 121 ? 13.978 -2.231 -23.716 1.00 87.38 121 MET A O 1
ATOM 995 N N . PRO A 1 122 ? 13.168 -3.954 -22.517 1.00 87.31 122 PRO A N 1
ATOM 996 C CA . PRO A 1 122 ? 12.343 -4.481 -23.601 1.00 87.31 122 PRO A CA 1
ATOM 997 C C . PRO A 1 122 ? 11.328 -3.440 -24.114 1.00 87.31 122 PRO A C 1
ATOM 999 O O . PRO A 1 122 ? 10.828 -2.647 -23.307 1.00 87.31 122 PRO A O 1
ATOM 1002 N N . PRO A 1 123 ? 10.941 -3.463 -25.406 1.00 89.12 123 PRO A N 1
ATOM 1003 C CA . PRO A 1 123 ? 10.000 -2.491 -25.976 1.00 89.12 123 PRO A CA 1
ATOM 1004 C C . PRO A 1 123 ? 8.685 -2.373 -25.196 1.00 89.12 123 PRO A C 1
ATOM 1006 O O . PRO A 1 123 ? 8.177 -1.275 -24.981 1.00 89.12 123 PRO A O 1
ATOM 1009 N N . ASP A 1 124 ? 8.154 -3.493 -24.707 1.00 86.19 124 ASP A N 1
ATOM 1010 C CA . ASP A 1 124 ? 6.925 -3.512 -23.912 1.00 86.19 124 ASP A CA 1
ATOM 1011 C C . ASP A 1 124 ? 7.089 -2.743 -22.592 1.00 86.19 124 ASP A C 1
ATOM 1013 O O . ASP A 1 124 ? 6.222 -1.953 -22.215 1.00 86.19 124 ASP A O 1
ATOM 1017 N N . ALA A 1 125 ? 8.229 -2.917 -21.920 1.00 86.75 125 ALA A N 1
ATOM 1018 C CA . ALA A 1 125 ? 8.550 -2.231 -20.674 1.00 86.75 125 ALA A CA 1
ATOM 1019 C C . ALA A 1 125 ? 8.780 -0.727 -20.893 1.00 86.75 125 ALA A C 1
ATOM 1021 O O . ALA A 1 125 ? 8.348 0.080 -20.069 1.00 86.75 125 ALA A O 1
ATOM 1022 N N . GLN A 1 126 ? 9.391 -0.341 -22.018 1.00 90.38 126 GLN A N 1
ATOM 1023 C CA . GLN A 1 126 ? 9.531 1.062 -22.420 1.00 90.38 126 GLN A CA 1
ATOM 1024 C C . GLN A 1 126 ? 8.164 1.726 -22.630 1.00 90.38 126 GLN A C 1
ATOM 1026 O O . GLN A 1 126 ? 7.916 2.800 -22.086 1.00 90.38 126 GLN A O 1
ATOM 1031 N N . ARG A 1 127 ? 7.236 1.063 -23.343 1.00 90.38 127 ARG A N 1
ATOM 1032 C CA . ARG A 1 127 ? 5.867 1.576 -23.545 1.00 90.38 127 ARG A CA 1
ATOM 1033 C C . ARG A 1 127 ? 5.133 1.794 -22.223 1.00 90.38 127 ARG A C 1
ATOM 1035 O O . ARG A 1 127 ? 4.469 2.815 -22.055 1.00 90.38 127 ARG A O 1
ATOM 1042 N N . VAL A 1 128 ? 5.264 0.861 -21.277 1.00 88.88 128 VAL A N 1
ATOM 1043 C CA . VAL A 1 128 ? 4.675 1.006 -19.936 1.00 88.88 128 VAL A CA 1
ATOM 1044 C C . VAL A 1 128 ? 5.323 2.170 -19.182 1.00 88.88 128 VAL A C 1
ATOM 1046 O O . VAL A 1 128 ? 4.605 3.006 -18.642 1.00 88.88 128 VAL A O 1
ATOM 1049 N N . ALA A 1 129 ? 6.656 2.260 -19.173 1.00 90.50 129 ALA A N 1
ATOM 1050 C CA . ALA A 1 129 ? 7.397 3.322 -18.491 1.00 90.50 129 ALA A CA 1
ATOM 1051 C C . ALA A 1 129 ? 7.114 4.723 -19.060 1.00 90.50 129 ALA A C 1
ATOM 1053 O O . ALA A 1 129 ? 7.101 5.695 -18.308 1.00 90.50 129 ALA A O 1
ATOM 1054 N N . ALA A 1 130 ? 6.858 4.836 -20.364 1.00 91.69 130 ALA A N 1
ATOM 1055 C CA . ALA A 1 130 ? 6.515 6.097 -21.015 1.00 91.69 130 ALA A CA 1
ATOM 1056 C C . ALA A 1 130 ? 5.082 6.572 -20.706 1.00 91.69 130 ALA A C 1
ATOM 1058 O O . ALA A 1 130 ? 4.765 7.741 -20.917 1.00 91.69 130 ALA A O 1
ATOM 1059 N N . SER A 1 131 ? 4.205 5.694 -20.204 1.00 91.31 131 SER A N 1
ATOM 1060 C CA . SER A 1 131 ? 2.816 6.039 -19.894 1.00 91.31 131 SER A CA 1
ATOM 1061 C C . SER A 1 131 ? 2.717 6.874 -18.612 1.00 91.31 131 SER A C 1
ATOM 1063 O O . SER A 1 131 ? 3.038 6.369 -17.536 1.00 91.31 131 SER A O 1
ATOM 1065 N N . PRO A 1 132 ? 2.170 8.105 -18.641 1.00 91.25 132 PRO A N 1
ATOM 1066 C CA . PRO A 1 132 ? 1.934 8.882 -17.420 1.00 91.25 132 PRO A CA 1
ATOM 1067 C C . PRO A 1 132 ? 1.039 8.149 -16.412 1.00 91.25 132 PRO A C 1
ATOM 1069 O O . PRO A 1 132 ? 1.202 8.300 -15.201 1.00 91.25 132 PRO A O 1
ATOM 1072 N N . GLY A 1 133 ? 0.123 7.307 -16.905 1.00 90.56 133 GLY A N 1
ATOM 1073 C CA . GLY A 1 133 ? -0.793 6.531 -16.073 1.00 90.56 133 GLY A CA 1
ATOM 1074 C C . GLY A 1 133 ? -0.073 5.600 -15.097 1.00 90.56 133 GLY A C 1
ATOM 1075 O O . GLY A 1 133 ? -0.530 5.441 -13.965 1.00 90.56 133 GLY A O 1
ATOM 1076 N N . VAL A 1 134 ? 1.087 5.044 -15.476 1.00 90.38 134 VAL A N 1
ATOM 1077 C CA . VAL A 1 134 ? 1.846 4.153 -14.588 1.00 90.38 134 VAL A CA 1
ATOM 1078 C C . VAL A 1 134 ? 2.356 4.912 -13.361 1.00 90.38 134 VAL A C 1
ATOM 1080 O O . VAL A 1 134 ? 2.148 4.477 -12.228 1.00 90.38 134 VAL A O 1
ATOM 1083 N N . TRP A 1 135 ? 2.917 6.102 -13.570 1.00 92.38 135 TRP A N 1
ATOM 1084 C CA . TRP A 1 135 ? 3.496 6.935 -12.517 1.00 92.38 135 TRP A CA 1
ATOM 1085 C C . TRP A 1 135 ? 2.427 7.561 -11.628 1.00 92.38 135 TRP A C 1
ATOM 1087 O O . TRP A 1 135 ? 2.543 7.522 -10.404 1.00 92.38 135 TRP A O 1
ATOM 1097 N N . ILE A 1 136 ? 1.338 8.053 -12.225 1.00 93.88 136 ILE A N 1
ATOM 1098 C CA . ILE A 1 136 ? 0.185 8.564 -11.474 1.00 93.88 136 ILE A CA 1
ATOM 1099 C C . ILE A 1 136 ? -0.387 7.458 -10.578 1.00 93.88 136 ILE A C 1
ATOM 1101 O O . ILE A 1 136 ? -0.705 7.706 -9.416 1.00 93.88 136 ILE A O 1
ATOM 1105 N N . SER A 1 137 ? -0.468 6.223 -11.079 1.00 93.25 137 SER A N 1
ATOM 1106 C CA . SER A 1 137 ? -0.986 5.097 -10.298 1.00 93.25 137 SER A CA 1
ATOM 1107 C C . SER A 1 137 ? -0.096 4.672 -9.130 1.00 93.25 137 SER A C 1
ATOM 1109 O O . SER A 1 137 ? -0.615 4.196 -8.117 1.00 93.25 137 SER A O 1
ATOM 1111 N N . LEU A 1 138 ? 1.220 4.884 -9.224 1.00 93.50 138 LEU A N 1
ATOM 1112 C CA . LEU A 1 138 ? 2.146 4.713 -8.103 1.00 93.50 138 LEU A CA 1
ATOM 1113 C C . LEU A 1 138 ? 1.960 5.825 -7.064 1.00 93.50 138 LEU A C 1
ATOM 1115 O O . LEU A 1 138 ? 1.855 5.536 -5.877 1.00 93.50 138 LEU A O 1
ATOM 1119 N N . ILE A 1 139 ? 1.851 7.081 -7.495 1.00 94.38 139 ILE A N 1
ATOM 1120 C CA . ILE A 1 139 ? 1.677 8.227 -6.586 1.00 94.38 139 ILE A CA 1
ATOM 1121 C C . ILE A 1 139 ? 0.343 8.145 -5.827 1.00 94.38 139 ILE A C 1
ATOM 1123 O O . ILE A 1 139 ? 0.283 8.455 -4.642 1.00 94.38 139 ILE A O 1
ATOM 1127 N N . LEU A 1 140 ? -0.723 7.708 -6.498 1.00 94.69 140 LEU A N 1
ATOM 1128 C CA . LEU A 1 140 ? -2.081 7.661 -5.947 1.00 94.69 140 LEU A CA 1
ATOM 1129 C C . LEU A 1 140 ? -2.486 6.280 -5.403 1.00 94.69 140 LEU A C 1
ATOM 1131 O O . LEU A 1 140 ? -3.665 6.045 -5.151 1.00 94.69 140 LEU A O 1
ATOM 1135 N N . PHE A 1 141 ? -1.532 5.363 -5.221 1.00 93.44 141 PHE A N 1
ATOM 1136 C CA . PHE A 1 141 ? -1.756 4.040 -4.625 1.00 93.44 141 PHE A CA 1
ATOM 1137 C C . PHE A 1 141 ? -2.800 3.161 -5.336 1.00 93.44 141 PHE A C 1
ATOM 1139 O O . PHE A 1 141 ? -3.475 2.365 -4.688 1.00 93.44 141 PHE A O 1
ATOM 1146 N N . TYR A 1 142 ? -2.928 3.249 -6.665 1.00 91.62 142 TYR A N 1
ATOM 1147 C CA . TYR A 1 142 ? -3.841 2.399 -7.453 1.00 91.62 142 TYR A CA 1
ATOM 1148 C C . TYR A 1 142 ? -3.143 1.564 -8.542 1.00 91.62 142 TYR A C 1
ATOM 1150 O O . TYR A 1 142 ? -3.801 0.910 -9.348 1.00 91.62 142 TYR A O 1
ATOM 1158 N N . PHE A 1 143 ? -1.806 1.522 -8.548 1.00 90.94 143 PHE A N 1
ATOM 1159 C CA . PHE A 1 143 ? -0.989 0.723 -9.481 1.00 90.94 143 PHE A CA 1
ATOM 1160 C C . PHE A 1 143 ? -1.388 -0.763 -9.589 1.00 90.94 143 PHE A C 1
ATOM 1162 O O . PHE A 1 143 ? -1.202 -1.390 -10.629 1.00 90.94 143 PHE A O 1
ATOM 1169 N N . ASN A 1 144 ? -1.990 -1.347 -8.549 1.00 89.38 144 ASN A N 1
ATOM 1170 C CA . ASN A 1 144 ? -2.503 -2.717 -8.600 1.00 89.38 144 ASN A CA 1
ATOM 1171 C C . ASN A 1 144 ? -3.642 -2.917 -9.626 1.00 89.38 144 ASN A C 1
ATOM 1173 O O . ASN A 1 144 ? -3.897 -4.060 -9.999 1.00 89.38 144 ASN A O 1
ATOM 1177 N N . PHE A 1 145 ? -4.298 -1.844 -10.085 1.00 83.81 145 PHE A N 1
ATOM 1178 C CA . PHE A 1 145 ? -5.367 -1.872 -11.091 1.00 83.81 145 PHE A CA 1
ATOM 1179 C C . PHE A 1 145 ? -4.891 -1.565 -12.516 1.00 83.81 145 PHE A C 1
ATOM 1181 O O . PHE A 1 145 ? -5.588 -1.896 -13.467 1.00 83.81 145 PHE A O 1
ATOM 1188 N N . THR A 1 146 ? -3.720 -0.949 -12.693 1.00 77.94 146 THR A N 1
ATOM 1189 C CA . THR A 1 146 ? -3.255 -0.493 -14.017 1.00 77.94 146 THR A CA 1
ATOM 1190 C C . THR A 1 146 ? -2.513 -1.561 -14.810 1.00 77.94 146 THR A C 1
ATOM 1192 O O . THR A 1 146 ? -2.111 -1.315 -15.942 1.00 77.94 146 THR A O 1
ATOM 1195 N N . GLY A 1 147 ? -2.297 -2.748 -14.232 1.00 63.47 147 GLY A N 1
ATOM 1196 C CA . GLY A 1 147 ? -1.631 -3.852 -14.924 1.00 63.47 147 GLY A CA 1
ATOM 1197 C C . GLY A 1 147 ? -0.169 -3.574 -15.295 1.00 63.47 147 GLY A C 1
ATOM 1198 O O . GLY A 1 147 ? 0.423 -4.395 -15.987 1.00 63.47 147 GLY A O 1
ATOM 1199 N N . GLY A 1 148 ? 0.432 -2.476 -14.806 1.00 60.22 148 GLY A N 1
ATOM 1200 C CA . GLY A 1 148 ? 1.795 -1.997 -15.099 1.00 60.22 148 GLY A CA 1
ATOM 1201 C C . GLY A 1 148 ? 2.935 -2.889 -14.587 1.00 60.22 148 GLY A C 1
ATOM 1202 O O . GLY A 1 148 ? 4.019 -2.410 -14.255 1.00 60.22 148 GLY A O 1
ATOM 1203 N N . ARG A 1 149 ? 2.702 -4.200 -14.505 1.00 66.69 149 ARG A N 1
ATOM 1204 C CA . ARG A 1 149 ? 3.664 -5.244 -14.153 1.00 66.69 149 ARG A CA 1
ATOM 1205 C C . ARG A 1 149 ? 4.625 -5.444 -15.328 1.00 66.69 149 ARG A C 1
ATOM 1207 O O . ARG A 1 149 ? 4.486 -6.374 -16.107 1.00 66.69 149 ARG A O 1
ATOM 1214 N N . GLY A 1 150 ? 5.564 -4.523 -15.485 1.00 67.62 150 GLY A N 1
ATOM 1215 C CA . GLY A 1 150 ? 6.558 -4.568 -16.565 1.00 67.62 150 GLY A CA 1
ATOM 1216 C C . GLY A 1 150 ? 7.747 -3.635 -16.363 1.00 67.62 150 GLY A C 1
ATOM 1217 O O . GLY A 1 150 ? 8.716 -3.705 -17.109 1.00 67.62 150 GLY A O 1
ATOM 1218 N N . ILE A 1 151 ? 7.693 -2.782 -15.338 1.00 78.94 151 ILE A N 1
ATOM 1219 C CA . ILE A 1 151 ? 8.795 -1.909 -14.941 1.00 78.94 151 ILE A CA 1
ATOM 1220 C C . ILE A 1 151 ? 9.453 -2.430 -13.649 1.00 78.94 151 ILE A C 1
ATOM 1222 O O . ILE A 1 151 ? 8.776 -3.100 -12.861 1.00 78.94 151 ILE A O 1
ATOM 1226 N N . PRO A 1 152 ? 10.721 -2.071 -13.362 1.00 80.25 152 PRO A N 1
ATOM 1227 C CA . PRO A 1 152 ? 11.453 -2.359 -12.112 1.00 80.25 152 PRO A CA 1
ATOM 1228 C C . PRO A 1 152 ? 10.830 -1.813 -10.806 1.00 80.25 152 PRO A C 1
ATOM 1230 O O . PRO A 1 152 ? 11.501 -1.694 -9.788 1.00 80.25 152 PRO A O 1
ATOM 1233 N N . LEU A 1 153 ? 9.542 -1.476 -10.821 1.00 86.75 153 LEU A N 1
ATOM 1234 C CA . LEU A 1 153 ? 8.714 -1.057 -9.690 1.00 86.75 153 LEU A CA 1
ATOM 1235 C C . LEU A 1 153 ? 7.469 -1.940 -9.531 1.00 86.75 153 LEU A C 1
ATOM 1237 O O . LEU A 1 153 ? 6.611 -1.665 -8.696 1.00 86.75 153 LEU A O 1
ATOM 1241 N N . GLY A 1 154 ? 7.370 -3.021 -10.315 1.00 85.06 154 GLY A N 1
ATOM 1242 C CA . GLY A 1 154 ? 6.207 -3.902 -10.348 1.00 85.06 154 GLY A CA 1
ATOM 1243 C C . GLY A 1 154 ? 5.793 -4.399 -8.966 1.00 85.06 154 GLY A C 1
ATOM 1244 O O . GLY A 1 154 ? 4.605 -4.427 -8.675 1.00 85.06 154 GLY A O 1
ATOM 1245 N N . HIS A 1 155 ? 6.753 -4.700 -8.090 1.00 86.12 155 HIS A N 1
ATOM 1246 C CA . HIS A 1 155 ? 6.530 -5.182 -6.724 1.00 86.12 155 HIS A CA 1
ATOM 1247 C C . HIS A 1 155 ? 5.732 -4.215 -5.826 1.00 86.12 155 HIS A C 1
ATOM 1249 O O . HIS A 1 155 ? 5.125 -4.660 -4.856 1.00 86.12 155 HIS A O 1
ATOM 1255 N N . LEU A 1 156 ? 5.656 -2.917 -6.154 1.00 91.12 156 LEU A N 1
ATOM 1256 C CA . LEU A 1 156 ? 4.878 -1.935 -5.385 1.00 91.12 156 LEU A CA 1
ATOM 1257 C C . LEU A 1 156 ? 3.359 -2.161 -5.464 1.00 91.12 156 LEU A C 1
ATOM 1259 O O . LEU A 1 156 ? 2.617 -1.591 -4.666 1.00 91.12 156 LEU A O 1
ATOM 1263 N N . TRP A 1 157 ? 2.881 -3.039 -6.358 1.00 90.31 157 TRP A N 1
ATOM 1264 C CA . TRP A 1 157 ? 1.466 -3.417 -6.427 1.00 90.31 157 TRP A CA 1
ATOM 1265 C C . TRP A 1 157 ? 0.920 -3.874 -5.072 1.00 90.31 157 TRP A C 1
ATOM 1267 O O . TRP A 1 157 ? -0.199 -3.514 -4.712 1.00 90.31 157 TRP A O 1
ATOM 1277 N N . SER A 1 158 ? 1.703 -4.646 -4.313 1.00 89.69 158 SER A N 1
ATOM 1278 C CA . SER A 1 158 ? 1.269 -5.163 -3.022 1.00 89.69 158 SER A CA 1
ATOM 1279 C C . SER A 1 158 ? 1.224 -4.043 -1.990 1.00 89.69 158 SER A C 1
ATOM 1281 O O . SER A 1 158 ? 0.246 -3.919 -1.267 1.00 89.69 158 SER A O 1
ATOM 1283 N N . LEU A 1 159 ? 2.217 -3.156 -1.967 1.00 91.88 159 LEU A N 1
ATOM 1284 C CA . LEU A 1 159 ? 2.230 -2.043 -1.019 1.00 91.88 159 LEU A CA 1
ATOM 1285 C C . LEU A 1 159 ? 1.056 -1.075 -1.247 1.00 91.88 159 LEU A C 1
ATOM 1287 O O . LEU A 1 159 ? 0.446 -0.612 -0.290 1.00 91.88 159 LEU A O 1
ATOM 1291 N N . ASN A 1 160 ? 0.648 -0.865 -2.499 1.00 93.44 160 ASN A N 1
ATOM 1292 C CA . ASN A 1 160 ? -0.539 -0.066 -2.818 1.00 93.44 160 ASN A CA 1
ATOM 1293 C C . ASN A 1 160 ? -1.834 -0.701 -2.296 1.00 93.44 160 ASN A C 1
ATOM 1295 O O . ASN A 1 160 ? -2.699 0.001 -1.774 1.00 93.44 160 ASN A O 1
ATOM 1299 N N . VAL A 1 161 ? -1.952 -2.031 -2.370 1.00 92.12 161 VAL A N 1
ATOM 1300 C CA . VAL A 1 161 ? -3.067 -2.764 -1.742 1.00 92.12 161 VAL A CA 1
ATOM 1301 C C . VAL A 1 161 ? -3.038 -2.607 -0.217 1.00 92.12 161 VAL A C 1
ATOM 1303 O O . VAL A 1 161 ? -4.087 -2.476 0.413 1.00 92.12 161 VAL A O 1
ATOM 1306 N N . GLU A 1 162 ? -1.853 -2.590 0.394 1.00 93.12 162 GLU A N 1
ATOM 1307 C CA . GLU A 1 162 ? -1.703 -2.376 1.834 1.00 93.12 162 GLU A CA 1
ATOM 1308 C C . GLU A 1 162 ? -2.138 -0.961 2.263 1.00 93.12 162 GLU A C 1
ATOM 1310 O O . GLU A 1 162 ? -2.868 -0.822 3.245 1.00 93.12 162 GLU A O 1
ATOM 1315 N N . GLU A 1 163 ? -1.799 0.076 1.494 1.00 93.75 163 GLU A N 1
ATOM 1316 C CA . GLU A 1 163 ? -2.252 1.453 1.749 1.00 93.75 163 GLU A CA 1
ATOM 1317 C C . GLU A 1 163 ? -3.773 1.611 1.583 1.00 93.75 163 GLU A C 1
ATOM 1319 O O . GLU A 1 163 ? -4.434 2.235 2.419 1.00 93.75 163 GLU A O 1
ATOM 1324 N N . GLN A 1 164 ? -4.374 0.963 0.577 1.00 93.31 164 GLN A N 1
ATOM 1325 C CA . GLN A 1 164 ? -5.836 0.892 0.439 1.00 93.31 164 GLN A CA 1
ATOM 1326 C C . GLN A 1 164 ? -6.483 0.225 1.660 1.00 93.31 164 GLN A C 1
ATOM 1328 O O . GLN A 1 164 ? -7.485 0.711 2.192 1.00 93.31 164 GLN A O 1
ATOM 1333 N N . PHE A 1 165 ? -5.893 -0.869 2.150 1.00 93.00 165 PHE A N 1
ATOM 1334 C CA . PHE A 1 165 ? -6.354 -1.529 3.367 1.00 93.00 165 PHE A CA 1
ATOM 1335 C C . PHE A 1 165 ? -6.256 -0.601 4.585 1.00 93.00 165 PHE A C 1
ATOM 1337 O O . PHE A 1 165 ? -7.197 -0.540 5.382 1.00 93.00 165 PHE A O 1
ATOM 1344 N N . TYR A 1 166 ? -5.171 0.164 4.726 1.00 93.75 166 TYR A N 1
ATOM 1345 C CA . TYR A 1 166 ? -5.022 1.133 5.812 1.00 93.75 166 TYR A CA 1
ATOM 1346 C C . TYR A 1 166 ? -6.070 2.232 5.768 1.00 93.75 166 TYR A C 1
ATOM 1348 O O . TYR A 1 166 ? -6.554 2.619 6.828 1.00 93.75 166 TYR A O 1
ATOM 1356 N N . LEU A 1 167 ? -6.434 2.705 4.576 1.00 93.31 16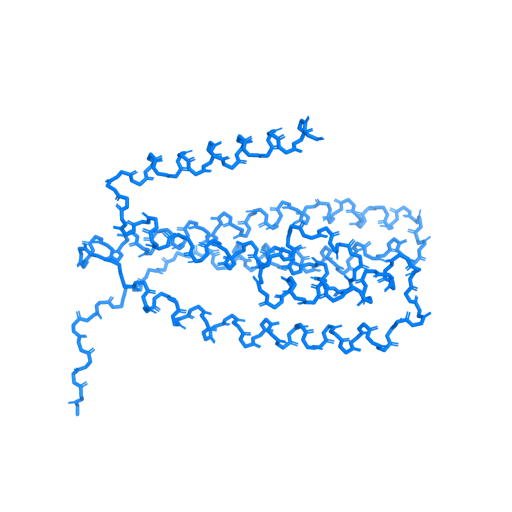7 LEU A N 1
ATOM 1357 C CA . LEU A 1 167 ? -7.434 3.751 4.390 1.00 93.31 167 LEU A CA 1
ATOM 1358 C C . LEU A 1 167 ? -8.865 3.281 4.681 1.00 93.31 167 LEU A C 1
ATOM 1360 O O . LEU A 1 167 ? -9.707 4.103 5.031 1.00 93.31 167 LEU A O 1
ATOM 1364 N N . LEU A 1 168 ? -9.166 1.988 4.534 1.00 92.62 168 LEU A N 1
ATOM 1365 C CA . LEU A 1 168 ? -10.521 1.451 4.711 1.00 92.62 168 LEU A CA 1
ATOM 1366 C C . LEU A 1 168 ? -10.748 0.826 6.095 1.00 92.62 168 LEU A C 1
ATOM 1368 O O . LEU A 1 168 ? -11.809 1.001 6.701 1.00 92.62 168 LEU A O 1
ATOM 1372 N N . CYS A 1 169 ? -9.761 0.091 6.606 1.00 93.25 169 CYS A N 1
ATOM 1373 C CA . CYS A 1 169 ? -9.887 -0.739 7.803 1.00 93.25 169 CYS A CA 1
ATOM 1374 C C . CYS A 1 169 ? -10.331 0.024 9.072 1.00 93.25 169 CYS A C 1
ATOM 1376 O O . CYS A 1 169 ? -11.299 -0.404 9.711 1.00 93.25 169 CYS A O 1
ATOM 1378 N N . PRO A 1 170 ? -9.715 1.155 9.470 1.00 93.62 170 PRO A N 1
ATOM 1379 C CA . PRO A 1 170 ? -10.069 1.800 10.730 1.00 93.62 170 PRO A CA 1
ATOM 1380 C C . PRO A 1 170 ? -11.448 2.474 10.683 1.00 93.62 170 PRO A C 1
ATOM 1382 O O . PRO A 1 170 ? -12.129 2.509 11.705 1.00 93.62 170 PRO A O 1
ATOM 1385 N N . GLN A 1 171 ? -11.920 2.947 9.526 1.00 94.00 171 GLN A N 1
ATOM 1386 C CA . GLN A 1 171 ? -13.283 3.458 9.340 1.00 94.00 171 GLN A CA 1
ATOM 1387 C C . GLN A 1 171 ? -14.275 2.312 9.434 1.00 94.00 171 GLN A C 1
ATOM 1389 O O . GLN A 1 171 ? -15.262 2.433 10.155 1.00 94.00 171 GLN A O 1
ATOM 1394 N N . LEU A 1 172 ? -13.996 1.197 8.754 1.00 92.75 172 LEU A N 1
ATOM 1395 C CA . LEU A 1 172 ? -14.854 0.021 8.803 1.00 92.75 172 LEU A CA 1
ATOM 1396 C C . LEU A 1 172 ? -15.067 -0.423 10.253 1.00 92.75 172 LEU A C 1
ATOM 1398 O O . LEU A 1 172 ? -16.204 -0.559 10.689 1.00 92.75 172 LEU A O 1
ATOM 1402 N N . ILE A 1 173 ? -13.996 -0.565 11.036 1.00 92.81 173 ILE A N 1
ATOM 1403 C CA . ILE A 1 173 ? -14.097 -1.011 12.434 1.00 92.81 173 ILE A CA 1
ATOM 1404 C C . ILE A 1 173 ? -14.735 0.060 13.330 1.00 92.81 173 ILE A C 1
ATOM 1406 O O . ILE A 1 173 ? -15.489 -0.271 14.253 1.00 92.81 173 ILE A O 1
ATOM 1410 N N . LYS A 1 174 ? -14.477 1.347 13.070 1.00 93.06 174 LYS A N 1
ATOM 1411 C CA . LYS A 1 174 ? -15.074 2.446 13.838 1.00 93.06 174 LYS A CA 1
ATOM 1412 C C . LYS A 1 174 ? -16.597 2.460 13.701 1.00 93.06 174 LYS A C 1
ATOM 1414 O O . LYS A 1 174 ? -17.283 2.518 14.718 1.00 93.06 174 LYS A O 1
ATOM 1419 N N . TRP A 1 175 ? -17.109 2.364 12.473 1.00 92.06 175 TRP A N 1
ATOM 1420 C CA . TRP A 1 175 ? -18.532 2.544 12.167 1.00 92.06 175 TRP A CA 1
ATOM 1421 C C . TRP A 1 175 ? -19.340 1.242 12.120 1.00 92.06 175 TRP A C 1
ATOM 1423 O O . TRP A 1 175 ? -20.560 1.275 12.282 1.00 92.06 175 TRP A O 1
ATOM 1433 N N . ALA A 1 176 ? -18.701 0.084 11.928 1.00 91.06 176 ALA A N 1
ATOM 1434 C CA . ALA A 1 176 ? -19.413 -1.187 11.908 1.00 91.06 176 ALA A CA 1
ATOM 1435 C C . ALA A 1 176 ? -20.021 -1.504 13.282 1.00 91.06 176 ALA A C 1
ATOM 1437 O O . ALA A 1 176 ? -19.314 -1.648 14.284 1.00 91.06 176 ALA A O 1
ATOM 1438 N N . LYS A 1 177 ? -21.347 -1.691 13.295 1.00 87.06 177 LYS A N 1
ATOM 1439 C CA . LYS A 1 177 ? -22.088 -2.239 14.444 1.00 87.06 177 LYS A CA 1
ATOM 1440 C C . LYS A 1 177 ? -21.771 -3.723 14.656 1.00 87.06 177 LYS A C 1
ATOM 1442 O O . LYS A 1 177 ? -21.613 -4.169 15.784 1.00 87.06 177 LYS A O 1
ATOM 1447 N N . HIS A 1 178 ? -21.625 -4.470 13.558 1.00 90.25 178 HIS A N 1
ATOM 1448 C CA . HIS A 1 178 ? -21.277 -5.893 13.552 1.00 90.25 178 HIS A CA 1
ATOM 1449 C C . HIS A 1 178 ? -20.082 -6.135 12.625 1.00 90.25 178 HIS A C 1
ATOM 1451 O O . HIS A 1 178 ? -20.247 -6.350 11.424 1.00 90.25 178 HIS A O 1
ATOM 1457 N N . ILE A 1 179 ? -18.876 -6.096 13.191 1.00 87.69 179 ILE A N 1
ATOM 1458 C CA . ILE A 1 179 ? -17.614 -6.197 12.441 1.00 87.69 179 ILE A CA 1
ATOM 1459 C C . ILE A 1 179 ? -17.538 -7.462 11.562 1.00 87.69 179 ILE A C 1
ATOM 1461 O O . ILE A 1 179 ? -17.209 -7.308 10.387 1.00 87.69 179 ILE A O 1
ATOM 1465 N N . PRO A 1 180 ? -17.916 -8.677 12.022 1.00 89.31 180 PRO A N 1
ATOM 1466 C CA . PRO A 1 180 ? -17.870 -9.863 11.162 1.00 89.31 180 PRO A CA 1
ATOM 1467 C C . PRO A 1 180 ? -18.760 -9.739 9.921 1.00 89.31 180 PRO A C 1
ATOM 1469 O O . PRO A 1 180 ? -18.330 -10.071 8.822 1.00 89.31 180 PRO A O 1
ATOM 1472 N N . ARG A 1 181 ? -19.974 -9.188 10.067 1.00 91.31 181 ARG A N 1
ATOM 1473 C CA . ARG A 1 181 ? -20.893 -8.972 8.936 1.00 91.31 181 ARG A CA 1
ATOM 1474 C C . ARG A 1 181 ? -20.330 -7.957 7.946 1.00 91.31 181 ARG A C 1
ATOM 1476 O O . ARG A 1 181 ? -20.436 -8.165 6.745 1.00 91.31 181 ARG A O 1
ATOM 1483 N N . ALA A 1 182 ? -19.710 -6.890 8.447 1.00 90.25 182 ALA A N 1
ATOM 1484 C CA . ALA A 1 182 ? -19.074 -5.883 7.608 1.00 90.25 182 ALA A CA 1
ATOM 1485 C C . ALA A 1 182 ? -17.892 -6.469 6.814 1.00 90.25 182 ALA A C 1
ATOM 1487 O O . ALA A 1 182 ? -17.775 -6.217 5.620 1.00 90.25 182 ALA A O 1
ATOM 1488 N N . LEU A 1 183 ? -17.060 -7.306 7.445 1.00 88.06 183 LEU A N 1
ATOM 1489 C CA . LEU A 1 183 ? -15.959 -7.999 6.770 1.00 88.06 183 LEU A CA 1
ATOM 1490 C C . LEU A 1 183 ? -16.466 -8.990 5.714 1.00 88.06 183 LEU A C 1
ATOM 1492 O O . LEU A 1 183 ? -15.959 -8.991 4.595 1.00 88.06 183 LEU A O 1
ATOM 1496 N N . ILE A 1 184 ? -17.496 -9.782 6.032 1.00 90.88 184 ILE A N 1
ATOM 1497 C CA . ILE A 1 184 ? -18.130 -10.695 5.069 1.00 90.88 184 ILE A CA 1
ATOM 1498 C C . ILE A 1 184 ? -18.699 -9.910 3.884 1.00 90.88 184 ILE A C 1
ATOM 1500 O O . ILE A 1 184 ? -18.460 -10.289 2.744 1.00 90.88 184 ILE A O 1
ATOM 1504 N N . ALA A 1 185 ? -19.387 -8.792 4.130 1.00 90.75 185 ALA A N 1
ATOM 1505 C CA . ALA A 1 185 ? -19.928 -7.947 3.068 1.00 90.75 185 ALA A CA 1
ATOM 1506 C C . ALA A 1 185 ? -18.827 -7.404 2.144 1.00 90.75 185 ALA A C 1
ATOM 1508 O O . ALA A 1 185 ? -18.990 -7.439 0.928 1.00 90.75 185 ALA A O 1
ATOM 1509 N N . VAL A 1 186 ? -17.687 -6.970 2.694 1.00 88.19 186 VAL A N 1
ATOM 1510 C CA . VAL A 1 186 ? -16.526 -6.530 1.899 1.00 88.19 186 VAL A CA 1
ATOM 1511 C C . VAL A 1 186 ? -15.961 -7.675 1.054 1.00 88.19 186 VAL A C 1
ATOM 1513 O O . VAL A 1 186 ? -15.666 -7.472 -0.123 1.00 88.19 186 VAL A O 1
ATOM 1516 N N . ILE A 1 187 ? -15.839 -8.880 1.619 1.00 88.81 187 ILE A N 1
ATOM 1517 C CA . ILE A 1 187 ? -15.355 -10.062 0.890 1.00 88.81 187 ILE A CA 1
ATOM 1518 C C . ILE A 1 187 ? -16.315 -10.415 -0.249 1.00 88.81 187 ILE A C 1
ATOM 1520 O O . ILE A 1 187 ? -15.877 -10.552 -1.389 1.00 88.81 187 ILE A O 1
ATOM 1524 N N . VAL A 1 188 ? -17.616 -10.512 0.038 1.00 92.88 188 VAL A N 1
ATOM 1525 C CA . VAL A 1 188 ? -18.654 -10.825 -0.955 1.00 92.88 188 VAL A CA 1
ATOM 1526 C C . VAL A 1 188 ? -18.678 -9.771 -2.057 1.00 92.88 188 VAL A C 1
ATOM 1528 O O . VAL A 1 188 ? -18.671 -10.129 -3.231 1.00 92.88 188 VAL A O 1
ATOM 1531 N N . PHE A 1 189 ? -18.629 -8.485 -1.702 1.00 91.75 189 PHE A N 1
ATOM 1532 C CA . PHE A 1 189 ? -18.572 -7.391 -2.668 1.00 91.75 189 PHE A CA 1
ATOM 1533 C C . PHE A 1 189 ? -17.343 -7.499 -3.575 1.00 91.75 189 PHE A C 1
ATOM 1535 O O . PHE A 1 189 ? -17.472 -7.436 -4.794 1.00 91.75 189 PHE A O 1
ATOM 1542 N N . LYS A 1 190 ? -16.153 -7.720 -3.002 1.00 85.25 190 LYS A N 1
ATOM 1543 C CA . LYS A 1 190 ? -14.910 -7.858 -3.771 1.00 85.25 190 LYS A CA 1
ATOM 1544 C C . LYS A 1 190 ? -14.952 -9.064 -4.707 1.00 85.25 190 LYS A C 1
ATOM 1546 O O . LYS A 1 190 ? -14.519 -8.954 -5.851 1.00 85.25 190 LYS A O 1
ATOM 1551 N N . VAL A 1 191 ? -15.431 -10.214 -4.227 1.00 87.19 191 VAL A N 1
ATOM 1552 C CA . VAL A 1 191 ? -15.553 -11.438 -5.036 1.00 87.19 191 VAL A CA 1
ATOM 1553 C C . VAL A 1 191 ? -16.572 -11.235 -6.156 1.00 87.19 191 VAL A C 1
ATOM 1555 O O . VAL A 1 191 ? -16.267 -11.538 -7.304 1.00 87.19 191 VAL A O 1
ATOM 1558 N N . GLY A 1 192 ? -17.735 -10.655 -5.852 1.00 90.88 192 GLY A N 1
ATOM 1559 C CA . GLY A 1 192 ? -18.766 -10.340 -6.840 1.00 90.88 192 GLY A CA 1
ATOM 1560 C C . GLY A 1 192 ? -18.272 -9.372 -7.914 1.00 90.88 192 GLY A C 1
ATOM 1561 O O . GLY A 1 192 ? -18.441 -9.644 -9.098 1.00 90.88 192 GLY A O 1
ATOM 1562 N N . LEU A 1 193 ? -17.583 -8.296 -7.519 1.00 87.00 193 LEU A N 1
ATOM 1563 C CA . LEU A 1 193 ? -16.965 -7.352 -8.452 1.00 87.00 193 LEU A CA 1
ATOM 1564 C C . LEU A 1 193 ? -15.935 -8.043 -9.353 1.00 87.00 193 LEU A C 1
ATOM 1566 O O . LEU A 1 193 ? -15.911 -7.799 -10.553 1.00 87.00 193 LEU A O 1
ATOM 1570 N N . GLN A 1 194 ? -15.105 -8.927 -8.795 1.00 78.94 194 GLN A N 1
ATOM 1571 C CA . GLN A 1 194 ? -14.118 -9.673 -9.573 1.00 78.94 194 GLN A CA 1
ATOM 1572 C C . GLN A 1 194 ? -14.773 -10.609 -10.598 1.00 78.94 194 GLN A C 1
ATOM 1574 O O . GLN A 1 194 ? -14.289 -10.695 -11.721 1.00 78.94 194 GLN A O 1
ATOM 1579 N N . ILE A 1 195 ? -15.862 -11.291 -10.231 1.00 85.94 195 ILE A N 1
ATOM 1580 C CA . ILE A 1 195 ? -16.617 -12.149 -11.156 1.00 85.94 195 ILE A CA 1
ATOM 1581 C C . ILE A 1 195 ? -17.264 -11.302 -12.256 1.00 85.94 195 ILE A C 1
ATOM 1583 O O . ILE A 1 195 ? -17.146 -11.646 -13.426 1.00 85.94 195 ILE A O 1
ATOM 1587 N N . ALA A 1 196 ? -17.891 -10.178 -11.901 1.00 88.56 196 ALA A N 1
ATOM 1588 C CA . ALA A 1 196 ? -18.528 -9.286 -12.867 1.00 88.56 196 ALA A CA 1
ATOM 1589 C C . ALA A 1 196 ? -17.521 -8.724 -13.881 1.00 88.56 196 ALA A C 1
ATOM 1591 O O . ALA A 1 196 ? -17.779 -8.759 -15.077 1.00 88.56 196 ALA A O 1
ATOM 1592 N N . LEU A 1 197 ? -16.351 -8.274 -13.416 1.00 82.81 197 LEU A N 1
ATOM 1593 C CA . LEU A 1 197 ? -15.275 -7.795 -14.289 1.00 82.81 197 LEU A CA 1
ATOM 1594 C C . LEU A 1 197 ? -14.655 -8.903 -15.150 1.00 82.81 197 LEU A C 1
ATOM 1596 O O . LEU A 1 197 ? -14.097 -8.597 -16.190 1.00 82.81 197 LEU A O 1
ATOM 1600 N N . PHE A 1 198 ? -14.718 -10.165 -14.720 1.00 80.00 198 PHE A N 1
ATOM 1601 C CA . PHE A 1 198 ? -14.253 -11.301 -15.520 1.00 80.00 198 PHE A CA 1
ATOM 1602 C C . PHE A 1 198 ? -15.246 -11.690 -16.629 1.00 80.00 198 PHE A C 1
ATOM 1604 O O . PHE A 1 198 ? -14.859 -12.331 -17.600 1.00 80.00 198 PHE A O 1
ATOM 1611 N N . MET A 1 199 ? -16.526 -11.340 -16.469 1.00 82.25 199 MET A N 1
ATOM 1612 C CA . MET A 1 199 ? -17.589 -11.625 -17.439 1.00 82.25 199 MET A CA 1
ATOM 1613 C C . MET A 1 199 ? -17.770 -10.526 -18.500 1.00 82.25 199 MET A C 1
ATOM 1615 O O . MET A 1 199 ? -18.513 -10.751 -19.455 1.00 82.25 199 MET A O 1
ATOM 1619 N N . LEU A 1 200 ? -17.145 -9.359 -18.315 1.00 82.75 200 LEU A N 1
ATOM 1620 C CA . LEU A 1 200 ? -17.133 -8.229 -19.254 1.00 82.75 200 LEU A CA 1
ATOM 1621 C C . LEU A 1 200 ? -15.907 -8.300 -20.169 1.00 82.75 200 LEU A C 1
ATOM 1623 O O . LEU A 1 200 ? -16.068 -7.959 -21.360 1.00 82.75 200 LEU A O 1
#

Secondary structure (DSSP, 8-state):
--------------TTHHHHHHHHHHHHHHHHHHGGGGGGT---HHHHHHHHHHTTHHHHHHHHHHHHHHHHHHHHHHHHHHHSS--HHHHHHHHHHHHHHHHHHHHHHHHHHHHHHGGGS-HHHHHHHH-HHHHHHHHTT-GGGS--TTSTTTTHHHHHHHHHHHHHHHHHHHH-SSHHHHHHHHHHHHHHHHHHHHH-

Radius of gyration: 20.23 Å; chains: 1; bounding box: 42×47×58 Å

Sequence (200 aa):
MVPIGDYVVIKTYFPGLNTLRLYAALSVVVYHFAAPMDWFGDRSYAGYRINYGFMWGPHAVSLFFVLSGFLIIYLLLKEKENTGTISTRRFYLRRVFRILPLYYLTVIVGALLVAIMYPLMPPDAQRVAASPGVWISLILFYFNFTGGRGIPLGHLWSLNVEEQFYLLCPQLIKWAKHIPRALIAVIVFKVGLQIALFML